Protein AF-0000000072410584 (afdb_homodimer)

Secondary structure (DSSP, 8-state):
--HHHHHHHHHHHTT--HHHHHHHHTS-HHHHHHHHTTS----SHHHHHHHHHHHT--HHHHS-HHHHHHHHHHHHHHHHHHHHHHHHHHHHHHHHHTSSS-GGGHHHHHHHHHHHHHHHHHHHHHHHS-GGGS--TT----/--HHHHHHHHHHHTT--HHHHHHHHTS-HHHHHHHHTTS----SHHHHHHHHHHHT--HHHHS-HHHHHHHHHHHHHHHHHHHHHHHHHHHHHHHHHTSSS-GGGHHHHHHHHHHHHHHHHHHHHHHHS-GGGS--GGGGG-

Sequence (284 aa):
MTFGEKFKAEREKRKLTQQEVADALGINRRMITRYENGISFPRTKDAYRKIAEYFKVDVNYLLTEDEEFVVQASEQYGSRGMKQAKDLIEGMSGLFAGGTLSEQDKDAVMKALQDIYWESKARNVEKYTPKKYKKTGTDAEEMTFGEKFKAEREKRKLTQQEVADALGINRRMITRYENGISFPRTKDAYRKIAEYFKVDVNYLLTEDEEFVVQASEQYGSRGMKQAKDLIEGMSGLFAGGTLSEQDKDAVMKALQDIYWESKARNVEKYTPKKYKKTGTDAEE

Structure (mmCIF, N/CA/C/O backbone):
data_AF-0000000072410584-model_v1
#
loop_
_entity.id
_entity.type
_entity.pdbx_description
1 polymer 'HTH cro/C1-type domain-containing protein'
#
loop_
_atom_site.group_PDB
_atom_site.id
_atom_site.type_symbol
_atom_site.label_atom_id
_atom_site.label_alt_id
_atom_site.label_comp_id
_atom_site.label_asym_id
_atom_site.label_entity_id
_atom_site.label_seq_id
_atom_site.pdbx_PDB_ins_code
_atom_site.Cartn_x
_atom_site.Cartn_y
_atom_site.Cartn_z
_atom_site.occupancy
_atom_site.B_iso_or_equiv
_atom_site.auth_seq_id
_atom_site.auth_comp_id
_atom_site.auth_asym_id
_atom_site.auth_atom_id
_atom_site.pdbx_PDB_model_num
ATOM 1 N N . MET A 1 1 ? -9.07 -18.172 -2.102 1 86.81 1 MET A N 1
ATOM 2 C CA . MET A 1 1 ? -8.133 -19.281 -1.908 1 86.81 1 MET A CA 1
ATOM 3 C C . MET A 1 1 ? -6.797 -18.984 -2.578 1 86.81 1 MET A C 1
ATOM 5 O O . MET A 1 1 ? -6.754 -18.422 -3.668 1 86.81 1 MET A O 1
ATOM 9 N N . THR A 1 2 ? -5.695 -19.438 -1.892 1 90.5 2 THR A N 1
ATOM 10 C CA . THR A 1 2 ? -4.355 -19.297 -2.447 1 90.5 2 THR A CA 1
ATOM 11 C C . THR A 1 2 ? -4.035 -20.438 -3.4 1 90.5 2 THR A C 1
ATOM 13 O O . THR A 1 2 ? -4.793 -21.406 -3.486 1 90.5 2 THR A O 1
ATOM 16 N N . PHE A 1 3 ? -2.955 -20.25 -4.043 1 95.19 3 PHE A N 1
ATOM 17 C CA . PHE A 1 3 ? -2.498 -21.328 -4.91 1 95.19 3 PHE A CA 1
ATOM 18 C C . PHE A 1 3 ? -2.346 -22.625 -4.121 1 95.19 3 PHE A C 1
ATOM 20 O O . PHE A 1 3 ? -2.82 -23.688 -4.547 1 95.19 3 PHE A O 1
ATOM 27 N N . GLY A 1 4 ? -1.654 -22.547 -2.988 1 96.31 4 GLY A N 1
ATOM 28 C CA . GLY A 1 4 ? -1.426 -23.719 -2.17 1 96.31 4 GLY A CA 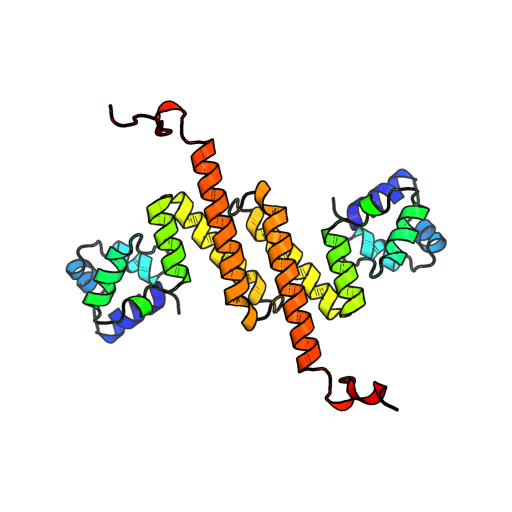1
ATOM 29 C C . GLY A 1 4 ? -2.709 -24.406 -1.738 1 96.31 4 GLY A C 1
ATOM 30 O O . GLY A 1 4 ? -2.811 -25.625 -1.785 1 96.31 4 GLY A O 1
ATOM 31 N N . GLU A 1 5 ? -3.648 -23.656 -1.344 1 96.56 5 GLU A N 1
ATOM 32 C CA . GLU A 1 5 ? -4.941 -24.188 -0.922 1 96.56 5 GLU A CA 1
ATOM 33 C C . GLU A 1 5 ? -5.652 -24.891 -2.076 1 96.56 5 GLU A C 1
ATOM 35 O O . GLU A 1 5 ? -6.23 -25.953 -1.896 1 96.56 5 GLU A O 1
ATOM 40 N N . LYS A 1 6 ? -5.598 -24.25 -3.232 1 97.19 6 LYS A N 1
ATOM 41 C CA . LYS A 1 6 ? -6.227 -24.828 -4.41 1 97.19 6 LYS A CA 1
ATOM 42 C C . LYS A 1 6 ? -5.543 -26.141 -4.805 1 97.19 6 LYS A C 1
ATOM 44 O O . LYS A 1 6 ? -6.211 -27.125 -5.141 1 97.19 6 LYS A O 1
ATOM 49 N N . PHE A 1 7 ? -4.277 -26.047 -4.77 1 97.94 7 PHE A N 1
ATOM 50 C CA . PHE A 1 7 ? -3.486 -27.234 -5.102 1 97.94 7 PHE A CA 1
ATOM 51 C C . PHE A 1 7 ? -3.842 -28.391 -4.191 1 97.94 7 PHE A C 1
ATOM 53 O O . PHE A 1 7 ? -4.133 -29.5 -4.664 1 97.94 7 PHE A O 1
ATOM 60 N N . LYS A 1 8 ? -3.859 -28.125 -2.939 1 98.12 8 LYS A N 1
ATOM 61 C CA . LYS A 1 8 ? -4.188 -29.141 -1.946 1 98.12 8 LYS A CA 1
ATOM 62 C C . LYS A 1 8 ? -5.613 -29.656 -2.135 1 98.12 8 LYS A C 1
ATOM 64 O O . LYS A 1 8 ? -5.855 -30.859 -2.08 1 98.12 8 LYS A O 1
ATOM 69 N N . ALA A 1 9 ? -6.473 -28.781 -2.307 1 98.25 9 ALA A N 1
ATOM 70 C CA . ALA A 1 9 ? -7.875 -29.141 -2.5 1 98.25 9 ALA A CA 1
ATOM 71 C C . ALA A 1 9 ? -8.039 -30.094 -3.688 1 98.25 9 ALA A C 1
ATOM 73 O O . ALA A 1 9 ? -8.773 -31.078 -3.604 1 98.25 9 ALA A O 1
ATOM 74 N N . GLU A 1 10 ? -7.43 -29.766 -4.77 1 98.25 10 GLU A N 1
ATOM 75 C CA . GLU A 1 10 ? -7.523 -30.609 -5.957 1 98.25 10 GLU A CA 1
ATOM 76 C C . GLU A 1 10 ? -6.887 -31.984 -5.719 1 98.25 10 GLU A C 1
ATOM 78 O O . GLU A 1 10 ? -7.414 -33 -6.16 1 98.25 10 GLU A O 1
ATOM 83 N N . ARG A 1 11 ? -5.719 -31.922 -5.117 1 98.44 11 ARG A N 1
ATOM 84 C CA . ARG A 1 11 ? -5.062 -33.188 -4.797 1 98.44 11 ARG A CA 1
ATOM 85 C C . ARG A 1 11 ? -5.965 -34.062 -3.939 1 98.44 11 ARG A C 1
ATOM 87 O O . ARG A 1 11 ? -6.145 -35.25 -4.238 1 98.44 11 ARG A O 1
ATOM 94 N N . GLU A 1 12 ? -6.539 -33.469 -2.936 1 98.44 12 GLU A N 1
ATOM 95 C CA . GLU A 1 12 ? -7.371 -34.219 -1.99 1 98.44 12 GLU A CA 1
ATOM 96 C C . GLU A 1 12 ? -8.672 -34.656 -2.639 1 98.44 12 GLU A C 1
ATOM 98 O O . GLU A 1 12 ? -9.156 -35.781 -2.367 1 98.44 12 GLU A O 1
ATOM 103 N N . LYS A 1 13 ? -9.219 -33.844 -3.375 1 98 13 LYS A N 1
ATOM 104 C CA . LYS A 1 13 ? -10.438 -34.188 -4.109 1 98 13 LYS A CA 1
ATOM 105 C C . LYS A 1 13 ? -10.234 -35.469 -4.938 1 98 13 LYS A C 1
ATOM 107 O O . LYS A 1 13 ? -11.164 -36.25 -5.094 1 98 13 LYS A O 1
ATOM 112 N N . ARG A 1 14 ? -9.102 -35.688 -5.402 1 97.81 14 ARG A N 1
ATOM 113 C CA . ARG A 1 14 ? -8.781 -36.812 -6.27 1 97.81 14 ARG A CA 1
ATOM 114 C C . ARG A 1 14 ? -8.164 -37.969 -5.473 1 97.81 14 ARG A C 1
ATOM 116 O O . ARG A 1 14 ? -7.711 -38.938 -6.051 1 97.81 14 ARG A O 1
ATOM 123 N N . LYS A 1 15 ? -8.047 -37.75 -4.148 1 98.25 15 LYS A N 1
ATOM 124 C CA . LYS A 1 15 ? -7.57 -38.75 -3.195 1 98.25 15 LYS A CA 1
ATOM 125 C C . LYS A 1 15 ? -6.137 -39.156 -3.504 1 98.25 15 LYS A C 1
ATOM 127 O O . LYS A 1 15 ? -5.805 -40.344 -3.453 1 98.25 15 LYS A O 1
ATOM 132 N N . LEU A 1 16 ? -5.375 -38.219 -3.879 1 98.38 16 LEU A N 1
ATOM 133 C CA . LEU A 1 16 ? -3.975 -38.469 -4.199 1 98.38 16 LEU A CA 1
ATOM 134 C C . LEU A 1 16 ? -3.074 -38.094 -3.027 1 98.38 16 LEU A C 1
ATOM 136 O O . LEU A 1 16 ? -3.342 -37.125 -2.314 1 98.38 16 LEU A O 1
ATOM 140 N N . THR A 1 17 ? -2.016 -38.906 -2.957 1 98.25 17 THR A N 1
ATOM 141 C CA . THR A 1 17 ? -0.98 -38.5 -2.002 1 98.25 17 THR A CA 1
ATOM 142 C C . THR A 1 17 ? -0.038 -37.469 -2.611 1 98.25 17 THR A C 1
ATOM 144 O O . THR A 1 17 ? -0.028 -37.281 -3.828 1 98.25 17 THR A O 1
ATOM 147 N N . GLN A 1 18 ? 0.701 -36.844 -1.718 1 98.38 18 GLN A N 1
ATOM 148 C CA . GLN A 1 18 ? 1.682 -35.906 -2.213 1 98.38 18 GLN A CA 1
ATOM 149 C C . GLN A 1 18 ? 2.717 -36.562 -3.105 1 98.38 18 GLN A C 1
ATOM 151 O O . GLN A 1 18 ? 3.141 -36 -4.113 1 98.38 18 GLN A O 1
ATOM 156 N N . GLN A 1 19 ? 3.174 -37.75 -2.727 1 98.06 19 GLN A N 1
ATOM 157 C CA . GLN A 1 19 ? 4.168 -38.5 -3.492 1 98.06 19 GLN A CA 1
ATOM 158 C C . GLN A 1 19 ? 3.648 -38.844 -4.883 1 98.06 19 GLN A C 1
ATOM 160 O O . GLN A 1 19 ? 4.375 -38.719 -5.871 1 98.06 19 GLN A O 1
ATOM 165 N N . GLU A 1 20 ? 2.453 -39.25 -4.914 1 98.25 20 GLU A N 1
ATOM 166 C CA . GLU A 1 20 ? 1.855 -39.625 -6.195 1 98.25 20 GLU A CA 1
ATOM 167 C C . GLU A 1 20 ? 1.835 -38.406 -7.141 1 98.25 20 GLU A C 1
ATOM 169 O O . GLU A 1 20 ? 2.141 -38.531 -8.328 1 98.25 20 GLU A O 1
ATOM 174 N N . VAL A 1 21 ? 1.401 -37.312 -6.629 1 98.44 21 VAL A N 1
ATOM 175 C CA . VAL A 1 21 ? 1.369 -36.094 -7.441 1 98.44 21 VAL A CA 1
ATOM 176 C C . VAL A 1 21 ? 2.787 -35.719 -7.859 1 98.44 21 VAL A C 1
ATOM 178 O O . VAL A 1 21 ? 3.027 -35.375 -9.016 1 98.44 21 VAL A O 1
ATOM 181 N N . ALA A 1 22 ? 3.738 -35.719 -6.957 1 98.19 22 ALA A N 1
ATOM 182 C CA . ALA A 1 22 ? 5.137 -35.406 -7.234 1 98.19 22 ALA A CA 1
ATOM 183 C C . ALA A 1 22 ? 5.684 -36.25 -8.375 1 98.19 22 ALA A C 1
ATOM 185 O O . ALA A 1 22 ? 6.305 -35.75 -9.305 1 98.19 22 ALA A O 1
ATOM 186 N N . ASP A 1 23 ? 5.477 -37.531 -8.305 1 97.88 23 ASP A N 1
ATOM 187 C CA . ASP A 1 23 ? 5.934 -38.469 -9.32 1 97.88 23 ASP A CA 1
ATOM 188 C C . ASP A 1 23 ? 5.344 -38.125 -10.688 1 97.88 23 ASP A C 1
ATOM 190 O O . ASP A 1 23 ? 6.059 -38.125 -11.695 1 97.88 23 ASP A O 1
ATOM 194 N N . ALA A 1 24 ? 4.113 -37.875 -10.648 1 97.5 24 ALA A N 1
ATOM 195 C CA . ALA A 1 24 ? 3.414 -37.562 -11.891 1 97.5 24 ALA A CA 1
ATOM 196 C C . ALA A 1 24 ? 3.947 -36.281 -12.531 1 97.5 24 ALA A C 1
ATOM 198 O O . ALA A 1 24 ? 4.035 -36.188 -13.758 1 97.5 24 ALA A O 1
ATOM 199 N N . LEU A 1 25 ? 4.211 -35.312 -11.75 1 97.31 25 LEU A N 1
ATOM 200 C CA . LEU A 1 25 ? 4.645 -34 -12.242 1 97.31 25 LEU A CA 1
ATOM 201 C C . LEU A 1 25 ? 6.152 -33.969 -12.445 1 97.31 25 LEU A C 1
ATOM 203 O O . LEU A 1 25 ? 6.688 -33 -13.016 1 97.31 25 LEU A O 1
ATOM 207 N N . GLY A 1 26 ? 6.879 -34.906 -11.945 1 96.81 26 GLY A N 1
ATOM 208 C CA . GLY A 1 26 ? 8.328 -35 -12.094 1 96.81 26 GLY A CA 1
ATOM 209 C C . GLY A 1 26 ? 9.078 -34.062 -11.156 1 96.81 26 GLY A C 1
ATOM 210 O O . GLY A 1 26 ? 10.102 -33.5 -11.531 1 96.81 26 GLY A O 1
ATOM 211 N N . ILE A 1 27 ? 8.484 -33.844 -10.055 1 95.38 27 ILE A N 1
ATOM 212 C CA . ILE A 1 27 ? 9.164 -33 -9.086 1 95.38 27 ILE A CA 1
ATOM 213 C C . ILE A 1 27 ? 9.281 -33.719 -7.75 1 95.38 27 ILE A C 1
ATOM 215 O O . ILE A 1 27 ? 8.75 -34.812 -7.594 1 95.38 27 ILE A O 1
ATOM 219 N N . ASN A 1 28 ? 10.039 -33.094 -6.832 1 96.19 28 ASN A N 1
ATOM 220 C CA . ASN A 1 28 ? 10.25 -33.688 -5.512 1 96.19 28 ASN A CA 1
ATOM 221 C C . ASN A 1 28 ? 9.039 -33.469 -4.602 1 96.19 28 ASN A C 1
ATOM 223 O O . ASN A 1 28 ? 8.43 -32.406 -4.629 1 96.19 28 ASN A O 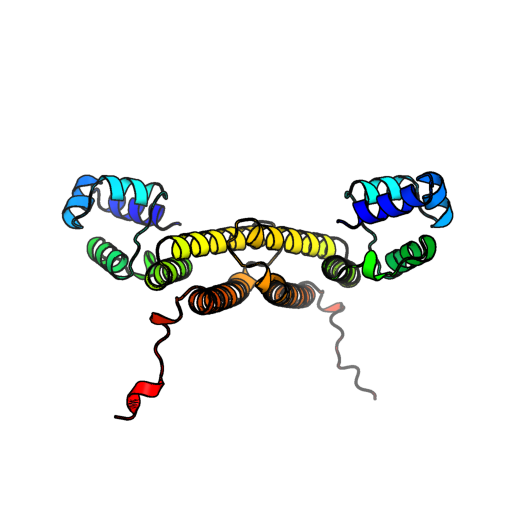1
ATOM 227 N N . ARG A 1 29 ? 8.758 -34.562 -3.844 1 97.31 29 ARG A N 1
ATOM 228 C CA . ARG A 1 29 ? 7.637 -34.469 -2.91 1 97.31 29 ARG A CA 1
ATOM 229 C C . ARG A 1 29 ? 7.762 -33.25 -2.01 1 97.31 29 ARG A C 1
ATOM 231 O O . ARG A 1 29 ? 6.758 -32.625 -1.661 1 97.31 29 ARG A O 1
ATOM 238 N N . ARG A 1 30 ? 8.93 -32.906 -1.686 1 97.56 30 ARG A N 1
ATOM 239 C CA . ARG A 1 30 ? 9.164 -31.719 -0.848 1 97.56 30 ARG A CA 1
ATOM 240 C C . ARG A 1 30 ? 8.555 -30.469 -1.475 1 97.56 30 ARG A C 1
ATOM 242 O O . ARG A 1 30 ? 8.055 -29.594 -0.766 1 97.56 30 ARG A O 1
ATOM 249 N N . MET A 1 31 ? 8.578 -30.375 -2.75 1 96.5 31 MET A N 1
ATOM 250 C CA . MET A 1 31 ? 8.023 -29.219 -3.459 1 96.5 31 MET A CA 1
ATOM 251 C C . MET A 1 31 ? 6.512 -29.156 -3.281 1 96.5 31 MET A C 1
ATOM 253 O O . MET A 1 31 ? 5.949 -28.078 -3.123 1 96.5 31 MET A O 1
ATOM 257 N N . ILE A 1 32 ? 5.883 -30.328 -3.295 1 97.69 32 ILE A N 1
ATOM 258 C CA . ILE A 1 32 ? 4.441 -30.391 -3.092 1 97.69 32 ILE A CA 1
ATOM 259 C C . ILE A 1 32 ? 4.094 -29.859 -1.702 1 97.69 32 ILE A C 1
ATOM 261 O O . ILE A 1 32 ? 3.17 -29.062 -1.552 1 97.69 32 ILE A O 1
ATOM 265 N N . THR A 1 33 ? 4.855 -30.312 -0.747 1 97.5 33 THR A N 1
ATOM 266 C CA . THR A 1 33 ? 4.656 -29.859 0.625 1 97.5 33 THR A CA 1
ATOM 267 C C . THR A 1 33 ? 4.805 -28.344 0.722 1 97.5 33 THR A C 1
ATOM 269 O O . THR A 1 33 ? 3.99 -27.672 1.36 1 97.5 33 THR A O 1
ATOM 272 N N . ARG A 1 34 ? 5.789 -27.859 0.079 1 96.44 34 ARG A N 1
ATOM 273 C CA . ARG A 1 34 ? 6.043 -26.422 0.105 1 96.44 34 ARG A CA 1
ATOM 274 C C . ARG A 1 34 ? 4.934 -25.656 -0.611 1 96.44 34 ARG A C 1
ATOM 276 O O . ARG A 1 34 ? 4.535 -24.578 -0.172 1 96.44 34 ARG A O 1
ATOM 283 N N . TYR A 1 35 ? 4.465 -26.156 -1.736 1 96.31 35 TYR A N 1
ATOM 284 C CA . TYR A 1 35 ? 3.35 -25.531 -2.443 1 96.31 35 TYR A CA 1
ATOM 285 C C . TYR A 1 35 ? 2.115 -25.453 -1.552 1 96.31 35 TYR A C 1
ATOM 287 O O . TYR A 1 35 ? 1.544 -24.375 -1.365 1 96.31 35 TYR A O 1
ATOM 295 N N . GLU A 1 36 ? 1.778 -26.609 -0.93 1 97.56 36 GLU A N 1
ATOM 296 C CA . GLU A 1 36 ? 0.523 -26.719 -0.194 1 97.56 36 GLU A CA 1
ATOM 297 C C . GLU A 1 36 ? 0.562 -25.922 1.099 1 97.56 36 GLU A C 1
ATOM 299 O O . GLU A 1 36 ? -0.478 -25.484 1.599 1 97.56 36 GLU A O 1
ATOM 304 N N . ASN A 1 37 ? 1.823 -25.672 1.613 1 95.19 37 ASN A N 1
ATOM 305 C CA . ASN A 1 37 ? 1.978 -24.875 2.834 1 95.19 37 ASN A CA 1
ATOM 306 C C . ASN A 1 37 ? 2.223 -23.406 2.529 1 95.19 37 ASN A C 1
ATOM 308 O O . ASN A 1 37 ? 2.469 -22.609 3.438 1 95.19 37 ASN A O 1
ATOM 312 N N . GLY A 1 38 ? 2.252 -23.094 1.312 1 91.06 38 GLY A N 1
ATOM 313 C CA . GLY A 1 38 ? 2.387 -21.703 0.914 1 91.06 38 GLY A CA 1
ATOM 314 C C . GLY A 1 38 ? 3.809 -21.188 1.022 1 91.06 38 GLY A C 1
ATOM 315 O O . GLY A 1 38 ? 4.035 -19.969 1.034 1 91.06 38 GLY A O 1
ATOM 316 N N . ILE A 1 39 ? 4.73 -22.016 1.177 1 89.75 39 ILE A N 1
ATOM 317 C CA . ILE A 1 39 ? 6.133 -21.656 1.35 1 89.75 39 ILE A CA 1
ATOM 318 C C . ILE A 1 39 ? 6.758 -21.344 -0.011 1 89.75 39 ILE A C 1
ATOM 320 O O . ILE A 1 39 ? 7.57 -20.422 -0.135 1 89.75 39 ILE A O 1
ATOM 324 N N . SER A 1 40 ? 6.387 -22.109 -1.084 1 90 40 SER A N 1
ATOM 325 C CA . SER A 1 40 ? 6.883 -21.906 -2.443 1 90 40 SER A CA 1
ATOM 326 C C . SER A 1 40 ? 5.742 -21.953 -3.457 1 90 40 SER A C 1
ATOM 328 O O . SER A 1 40 ? 4.617 -22.328 -3.121 1 90 40 SER A O 1
ATOM 330 N N . PHE A 1 41 ? 6.133 -21.453 -4.605 1 90.81 41 PHE A N 1
ATOM 331 C CA . PHE A 1 41 ? 5.203 -21.422 -5.73 1 90.81 41 PHE A CA 1
ATOM 332 C C . PHE A 1 41 ? 5.922 -21.75 -7.035 1 90.81 41 PHE A C 1
ATOM 334 O O . PHE A 1 41 ? 7.137 -21.578 -7.137 1 90.81 41 PHE A O 1
ATOM 341 N N . PRO A 1 42 ? 5.078 -22.25 -7.945 1 93.31 42 PRO A N 1
ATOM 342 C CA . PRO A 1 42 ? 5.73 -22.453 -9.242 1 93.31 42 PRO A CA 1
ATOM 343 C C . PRO A 1 42 ? 6.297 -21.172 -9.828 1 93.31 42 PRO A C 1
ATOM 345 O O . PRO A 1 42 ? 5.684 -20.109 -9.703 1 93.31 42 PRO A O 1
ATOM 348 N N . ARG A 1 43 ? 7.383 -21.281 -10.562 1 90.5 43 ARG A N 1
ATOM 349 C CA . ARG A 1 43 ? 8.117 -20.078 -10.969 1 90.5 43 ARG A CA 1
ATOM 350 C C . ARG A 1 43 ? 7.848 -19.75 -12.43 1 90.5 43 ARG A C 1
ATOM 352 O O . ARG A 1 43 ? 8.219 -18.672 -12.906 1 90.5 43 ARG A O 1
ATOM 359 N N . THR A 1 44 ? 7.258 -20.688 -13.18 1 93.69 44 THR A N 1
ATOM 360 C CA . THR A 1 44 ? 7.016 -20.453 -14.594 1 93.69 44 THR A CA 1
ATOM 361 C C . THR A 1 44 ? 5.559 -20.734 -14.953 1 93.69 44 THR A C 1
ATOM 363 O O . THR A 1 44 ? 4.895 -21.547 -14.289 1 93.69 44 THR A O 1
ATOM 366 N N . LYS A 1 45 ? 5.172 -20.094 -16.047 1 95.06 45 LYS A N 1
ATOM 367 C CA . LYS A 1 45 ? 3.824 -20.344 -16.547 1 95.06 45 LYS A CA 1
ATOM 368 C C . LYS A 1 45 ? 3.662 -21.812 -16.953 1 95.06 45 LYS A C 1
ATOM 370 O O . LYS A 1 45 ? 2.6 -22.406 -16.75 1 95.06 45 LYS A O 1
ATOM 375 N N . ASP A 1 46 ? 4.719 -22.344 -17.453 1 95.88 46 ASP A N 1
ATOM 376 C CA . ASP A 1 46 ? 4.695 -23.734 -17.891 1 95.88 46 ASP A CA 1
ATOM 377 C C . ASP A 1 46 ? 4.434 -24.672 -16.719 1 95.88 46 ASP A C 1
ATOM 379 O O . ASP A 1 46 ? 3.709 -25.656 -16.859 1 95.88 46 ASP A O 1
ATOM 383 N N . ALA A 1 47 ? 5.016 -24.359 -15.641 1 95.5 47 ALA A N 1
ATOM 384 C CA . ALA A 1 47 ? 4.793 -25.188 -14.461 1 95.5 47 ALA A CA 1
ATOM 385 C C . ALA A 1 47 ? 3.324 -25.172 -14.047 1 95.5 47 ALA A C 1
ATOM 387 O O . ALA A 1 47 ? 2.756 -26.203 -13.703 1 95.5 47 ALA A O 1
ATOM 388 N N . TYR A 1 48 ? 2.719 -24.031 -14.102 1 96.94 48 TYR A N 1
ATOM 389 C CA . TYR A 1 48 ? 1.299 -23.906 -13.789 1 96.94 48 TYR A CA 1
ATOM 390 C C . TYR A 1 48 ? 0.454 -24.688 -14.789 1 96.94 48 TYR A C 1
ATOM 392 O O . TYR A 1 48 ? -0.525 -25.344 -14.406 1 96.94 48 TYR A O 1
ATOM 400 N N . ARG A 1 49 ? 0.812 -24.656 -16 1 97.25 49 ARG A N 1
ATOM 401 C CA . ARG A 1 49 ? 0.083 -25.375 -17.031 1 97.25 49 ARG A CA 1
ATOM 402 C C . ARG A 1 49 ? 0.151 -26.875 -16.812 1 97.25 49 ARG A C 1
ATOM 404 O O . ARG A 1 49 ? -0.859 -27.578 -16.922 1 97.25 49 ARG A O 1
ATOM 411 N N . LYS A 1 50 ? 1.312 -27.344 -16.547 1 97.5 50 LYS A N 1
ATOM 412 C CA . LYS A 1 50 ? 1.495 -28.766 -16.281 1 97.5 50 LYS A CA 1
ATOM 413 C C . LYS A 1 50 ? 0.637 -29.234 -15.117 1 97.5 50 LYS A C 1
ATOM 415 O O . LYS A 1 50 ? 0.01 -30.281 -15.18 1 97.5 50 LYS A O 1
ATOM 420 N N . ILE A 1 51 ? 0.645 -28.391 -14.117 1 97.94 51 ILE A N 1
ATOM 421 C CA . ILE A 1 51 ? -0.139 -28.719 -12.93 1 97.94 51 ILE A CA 1
ATOM 422 C C . ILE A 1 51 ? -1.627 -28.703 -13.273 1 97.94 51 ILE A C 1
ATOM 424 O O . ILE A 1 51 ? -2.365 -29.609 -12.898 1 97.94 51 ILE A O 1
ATOM 428 N N . ALA A 1 52 ? -2.02 -27.719 -13.93 1 98.31 52 ALA A N 1
ATOM 429 C CA . ALA A 1 52 ? -3.422 -27.594 -14.32 1 98.31 52 ALA A CA 1
ATOM 430 C C . ALA A 1 52 ? -3.85 -28.781 -15.195 1 98.31 52 ALA A C 1
ATOM 432 O O . ALA A 1 52 ? -4.941 -29.328 -15.023 1 98.31 52 ALA A O 1
ATOM 433 N N . GLU A 1 53 ? -3.045 -29.156 -16.125 1 98.19 53 GLU A N 1
ATOM 434 C CA . GLU A 1 53 ? -3.316 -30.297 -17 1 98.19 53 GLU A CA 1
ATOM 435 C C . GLU A 1 53 ? -3.445 -31.594 -16.188 1 98.19 53 GLU A C 1
ATOM 437 O O . GLU A 1 53 ? -4.348 -32.406 -16.438 1 98.19 53 GLU A O 1
ATOM 442 N N . TYR A 1 54 ? -2.555 -31.672 -15.25 1 98 54 TYR A N 1
ATOM 443 C CA . TYR A 1 54 ? -2.574 -32.875 -14.422 1 98 54 TYR A CA 1
ATOM 444 C C . TYR A 1 54 ? -3.883 -32.969 -13.641 1 98 54 TYR A C 1
ATOM 446 O O . TYR A 1 54 ? -4.48 -34.062 -13.562 1 98 54 TYR A O 1
ATOM 454 N N . PHE A 1 55 ? -4.32 -31.875 -13.109 1 98.25 55 PHE A N 1
ATOM 455 C CA . PHE A 1 55 ? -5.527 -31.875 -12.289 1 98.25 55 PHE A CA 1
ATOM 456 C C . PHE A 1 55 ? -6.766 -31.672 -13.156 1 98.25 55 PHE A C 1
ATOM 458 O O . PHE A 1 55 ? -7.891 -31.688 -12.648 1 98.25 55 PHE A O 1
ATOM 465 N N . LYS A 1 56 ? -6.57 -31.484 -14.414 1 97.94 56 LYS A N 1
ATOM 466 C CA . LYS A 1 56 ? -7.66 -31.266 -15.359 1 97.94 56 LYS A CA 1
ATOM 467 C C . LYS A 1 56 ? -8.516 -30.078 -14.953 1 97.94 56 LYS A C 1
ATOM 469 O O . LYS A 1 56 ? -9.742 -30.172 -14.906 1 97.94 56 LYS A O 1
ATOM 474 N N . VAL A 1 57 ? -7.91 -29.047 -14.648 1 97.88 57 VAL A N 1
ATOM 475 C CA . VAL A 1 57 ? -8.578 -27.781 -14.328 1 97.88 57 VAL A CA 1
ATOM 476 C C . VAL A 1 57 ? -8.078 -26.688 -15.258 1 97.88 57 VAL A C 1
ATOM 478 O O . VAL A 1 57 ? -7.062 -26.844 -15.938 1 97.88 57 VAL A O 1
ATOM 481 N N . ASP A 1 58 ? -8.859 -25.609 -15.266 1 97.38 58 ASP A N 1
ATOM 482 C CA . ASP A 1 58 ? -8.43 -24.438 -16.016 1 97.38 58 ASP A CA 1
ATOM 483 C C . ASP A 1 58 ? -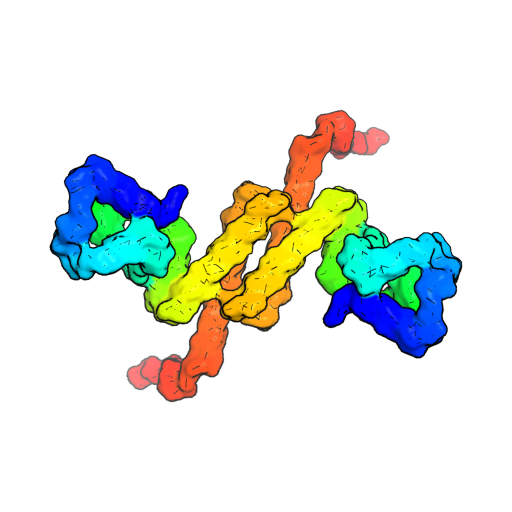7.18 -23.812 -15.398 1 97.38 58 ASP A C 1
ATOM 485 O O . ASP A 1 58 ? -7.09 -23.672 -14.18 1 97.38 58 ASP A O 1
ATOM 489 N N . VAL A 1 59 ? -6.25 -23.516 -16.234 1 97.19 59 VAL A N 1
ATOM 490 C CA . VAL A 1 59 ? -5 -22.953 -15.742 1 97.19 59 VAL A CA 1
ATOM 491 C C . VAL A 1 59 ? -5.281 -21.656 -14.969 1 97.19 59 VAL A C 1
ATOM 493 O O . VAL A 1 59 ? -4.602 -21.359 -13.984 1 97.19 59 VAL A O 1
ATOM 496 N N . ASN A 1 60 ? -6.281 -20.922 -15.328 1 95.88 60 ASN A N 1
ATOM 497 C CA . ASN A 1 60 ? -6.613 -19.641 -14.688 1 95.88 60 ASN A CA 1
ATOM 498 C C . ASN A 1 60 ? -7.172 -19.859 -13.289 1 95.88 60 ASN A C 1
ATOM 500 O O . ASN A 1 60 ? -7.215 -18.922 -12.484 1 95.88 60 ASN A O 1
ATOM 504 N N . TYR A 1 61 ? -7.637 -21.047 -13.164 1 96.25 61 TYR A N 1
ATOM 505 C CA . TYR A 1 61 ? -8.055 -21.406 -11.82 1 96.25 61 TYR A CA 1
ATOM 506 C C . TYR A 1 61 ? -6.883 -21.344 -10.844 1 96.25 61 TYR A C 1
ATOM 508 O O . TYR A 1 61 ? -7.039 -20.922 -9.703 1 96.25 61 TYR A O 1
ATOM 516 N N . LEU A 1 62 ? -5.691 -21.781 -11.258 1 96.25 62 LEU A N 1
ATOM 517 C CA . LEU A 1 62 ? -4.484 -21.828 -10.438 1 96.25 62 LEU A CA 1
ATOM 518 C C . LEU A 1 62 ? -3.686 -20.531 -10.578 1 96.25 62 LEU A C 1
ATOM 520 O O . LEU A 1 62 ? -3.148 -20.016 -9.594 1 96.25 62 LEU A O 1
ATOM 524 N N . LEU A 1 63 ? -3.656 -20.094 -11.836 1 95.06 63 LEU A N 1
ATOM 525 C CA . LEU A 1 63 ? -2.857 -18.922 -12.188 1 95.06 63 LEU A CA 1
ATOM 526 C C . LEU A 1 63 ? -3.719 -17.672 -12.219 1 95.06 63 LEU A C 1
ATOM 528 O O . LEU A 1 63 ? -4.109 -17.203 -13.289 1 95.06 63 LEU A O 1
ATOM 532 N N . THR A 1 64 ? -3.891 -17.062 -11.117 1 92.75 64 THR A N 1
ATOM 533 C CA . THR A 1 64 ? -4.664 -15.82 -11.039 1 92.75 64 THR A CA 1
ATOM 534 C C . THR A 1 64 ? -3.844 -14.641 -11.547 1 92.75 64 THR A C 1
ATOM 536 O O . THR A 1 64 ? -2.658 -14.781 -11.852 1 92.75 64 THR A O 1
ATOM 539 N N . GLU A 1 65 ? -4.461 -13.484 -11.562 1 91.75 65 GLU A N 1
ATOM 540 C CA . GLU A 1 65 ? -3.76 -12.281 -11.992 1 91.75 65 GLU A CA 1
ATOM 541 C C . GLU A 1 65 ? -2.561 -11.992 -11.094 1 91.75 65 GLU A C 1
ATOM 543 O O . GLU A 1 65 ? -1.501 -11.586 -11.57 1 91.75 65 GLU A O 1
ATOM 548 N N . ASP A 1 66 ? -2.74 -12.156 -9.805 1 92.25 66 ASP A N 1
ATOM 549 C CA . ASP A 1 66 ? -1.648 -11.969 -8.852 1 92.25 66 ASP A CA 1
ATOM 550 C C . ASP A 1 66 ? -0.511 -12.953 -9.125 1 92.25 66 ASP A C 1
ATOM 552 O O . ASP A 1 66 ? 0.656 -12.555 -9.18 1 92.25 66 ASP A O 1
ATOM 556 N N . GLU A 1 67 ? -0.926 -14.219 -9.359 1 93.44 67 GLU A N 1
ATOM 557 C CA . GLU A 1 67 ? 0.078 -15.242 -9.641 1 93.44 67 GLU A CA 1
ATOM 558 C C . GLU A 1 67 ? 0.813 -14.945 -10.945 1 93.44 67 GLU A C 1
ATOM 560 O O . GLU A 1 67 ? 2.027 -15.133 -11.031 1 93.44 67 GLU A O 1
ATOM 565 N N . GLU A 1 68 ? 0.029 -14.586 -11.883 1 95.31 68 GLU A N 1
ATOM 566 C CA . GLU A 1 68 ? 0.628 -14.266 -13.18 1 95.31 68 GLU A CA 1
ATOM 567 C C . GLU A 1 68 ? 1.646 -13.133 -13.055 1 95.31 68 GLU A C 1
ATOM 569 O O . GLU A 1 68 ? 2.719 -13.188 -13.656 1 95.31 68 GLU A O 1
ATOM 574 N N . PHE A 1 69 ? 1.329 -12.141 -12.297 1 96.12 69 PHE A N 1
ATOM 575 C CA . PHE A 1 69 ? 2.23 -11.023 -12.031 1 96.12 69 PHE A CA 1
ATOM 576 C C . PHE A 1 69 ? 3.529 -11.516 -11.398 1 96.12 69 PHE A C 1
ATOM 578 O O . PHE A 1 69 ? 4.617 -11.156 -11.852 1 96.12 69 PHE A O 1
ATOM 585 N N . VAL A 1 70 ? 3.418 -12.367 -10.477 1 94.94 70 VAL A N 1
ATOM 586 C CA . VAL A 1 70 ? 4.574 -12.883 -9.75 1 94.94 70 VAL A CA 1
ATOM 587 C C . VAL A 1 70 ? 5.422 -13.75 -10.68 1 94.94 70 VAL A C 1
ATOM 589 O O . VAL A 1 70 ? 6.652 -13.648 -10.688 1 94.94 70 VAL A O 1
ATOM 592 N N . VAL A 1 71 ? 4.762 -14.547 -11.453 1 95.81 71 VAL A N 1
ATOM 593 C CA . VAL A 1 71 ? 5.457 -15.438 -12.383 1 95.81 71 VAL A CA 1
ATOM 594 C C . VAL A 1 71 ? 6.191 -14.609 -13.43 1 95.81 71 VAL A C 1
ATOM 596 O O . VAL A 1 71 ? 7.348 -14.891 -13.758 1 95.81 71 VAL A O 1
ATOM 599 N N . GLN A 1 72 ? 5.543 -13.641 -13.953 1 96.25 72 GLN A N 1
ATOM 600 C CA . GLN A 1 72 ? 6.188 -12.766 -14.93 1 96.25 72 GLN A CA 1
ATOM 601 C C . GLN A 1 72 ? 7.41 -12.086 -14.328 1 96.25 72 GLN A C 1
ATOM 603 O O . GLN A 1 72 ? 8.453 -11.969 -14.984 1 96.25 72 GLN A O 1
ATOM 608 N N . ALA A 1 73 ? 7.238 -11.656 -13.117 1 95 73 ALA A N 1
ATOM 609 C CA . ALA A 1 73 ? 8.359 -11.016 -12.43 1 95 73 ALA A CA 1
ATOM 610 C C . ALA A 1 73 ? 9.523 -11.984 -12.266 1 95 73 ALA A C 1
ATOM 612 O O . ALA A 1 73 ? 10.68 -11.609 -12.445 1 95 73 ALA A O 1
ATOM 613 N N . SER A 1 74 ? 9.156 -13.164 -11.938 1 93.75 74 SER A N 1
ATOM 614 C CA . SER A 1 74 ? 10.172 -14.203 -11.789 1 93.75 74 SER A CA 1
ATOM 615 C C . SER A 1 74 ? 10.891 -14.461 -13.109 1 93.75 74 SER A C 1
ATOM 617 O O . SER A 1 74 ? 12.125 -14.523 -13.141 1 93.75 74 SER A O 1
ATOM 619 N N . GLU A 1 75 ? 10.172 -14.602 -14.117 1 93.62 75 GLU A N 1
ATOM 620 C CA . GLU A 1 75 ? 10.727 -14.906 -15.438 1 93.62 75 GLU A CA 1
ATOM 621 C C . GLU A 1 75 ? 11.609 -13.773 -15.938 1 93.62 75 GLU A C 1
ATOM 623 O O . GLU A 1 75 ? 12.641 -14.016 -16.578 1 93.62 75 GLU A O 1
ATOM 628 N N . GLN A 1 76 ? 11.266 -12.602 -15.602 1 93.44 76 GLN A N 1
ATOM 629 C CA . GLN A 1 76 ? 11.961 -11.445 -16.156 1 93.44 76 GLN A CA 1
ATOM 630 C C . GLN A 1 76 ? 13.117 -11.008 -15.266 1 93.44 76 GLN A C 1
ATOM 632 O O . GLN A 1 76 ? 14.164 -10.586 -15.75 1 93.44 76 GLN A O 1
ATOM 637 N N . TYR A 1 77 ? 12.898 -11.148 -13.953 1 92 77 TYR A N 1
ATOM 638 C CA . TYR A 1 77 ? 13.859 -10.508 -13.07 1 92 77 TYR A CA 1
ATOM 639 C C . TYR A 1 77 ? 14.367 -11.484 -12.016 1 92 77 TYR A C 1
ATOM 641 O O . TYR A 1 77 ? 14.984 -11.078 -11.023 1 92 77 TYR A O 1
ATOM 649 N N . GLY A 1 78 ? 14.039 -12.711 -12.094 1 90.38 78 GLY A N 1
ATOM 650 C CA . GLY A 1 78 ? 14.578 -13.75 -11.227 1 90.38 78 GLY A CA 1
ATOM 651 C C . GLY A 1 78 ? 13.953 -13.766 -9.852 1 90.38 78 GLY A C 1
ATOM 652 O O . GLY A 1 78 ? 12.852 -13.25 -9.656 1 90.38 78 GLY A O 1
ATOM 653 N N . SER A 1 79 ? 14.617 -14.367 -8.914 1 89.38 79 SER A N 1
ATOM 654 C CA . SER A 1 79 ? 14.109 -14.602 -7.57 1 89.38 79 SER A CA 1
ATOM 655 C C . SER A 1 79 ? 13.844 -13.281 -6.844 1 89.38 79 SER A C 1
ATOM 657 O O . SER A 1 79 ? 12.875 -13.172 -6.09 1 89.38 79 SER A O 1
ATOM 659 N N . ARG A 1 80 ? 14.711 -12.328 -7.074 1 88.75 80 ARG A N 1
ATOM 660 C CA . ARG A 1 80 ? 14.531 -11.031 -6.422 1 88.75 80 ARG A CA 1
ATOM 661 C C . ARG A 1 80 ? 13.281 -10.328 -6.934 1 88.75 80 ARG A C 1
ATOM 663 O O . ARG A 1 80 ? 12.523 -9.758 -6.152 1 88.75 80 ARG A O 1
ATOM 670 N N . GLY A 1 81 ? 13.141 -10.406 -8.266 1 91.12 81 GLY A N 1
ATOM 671 C CA . GLY A 1 81 ? 11.93 -9.836 -8.844 1 91.12 81 GLY A CA 1
ATOM 672 C C . GLY A 1 81 ? 10.664 -10.5 -8.352 1 91.12 81 GLY A C 1
ATOM 673 O O . GLY A 1 81 ? 9.664 -9.82 -8.086 1 91.12 81 GLY A O 1
ATOM 674 N N . MET A 1 82 ? 10.742 -11.734 -8.227 1 92.56 82 MET A N 1
ATOM 675 C CA . MET A 1 82 ? 9.609 -12.508 -7.734 1 92.56 82 MET A CA 1
ATOM 676 C C . MET A 1 82 ? 9.258 -12.109 -6.305 1 92.56 82 MET A C 1
ATOM 678 O O . MET A 1 82 ? 8.086 -11.891 -5.984 1 92.56 82 MET A O 1
ATOM 682 N N . LYS A 1 83 ? 10.219 -12.086 -5.48 1 91.19 83 LYS A N 1
ATOM 683 C CA . LYS A 1 83 ? 10 -11.734 -4.082 1 91.19 83 LYS A CA 1
ATOM 684 C C . LYS A 1 83 ? 9.367 -10.352 -3.959 1 91.19 83 LYS A C 1
ATOM 686 O O . LYS A 1 83 ? 8.414 -10.164 -3.197 1 91.19 83 LYS A O 1
ATOM 691 N N . GLN A 1 84 ? 9.914 -9.406 -4.648 1 92.44 84 GLN A N 1
ATOM 692 C CA . GLN A 1 84 ? 9.398 -8.039 -4.605 1 92.44 84 GLN A CA 1
ATOM 693 C C . GLN A 1 84 ? 7.953 -7.98 -5.094 1 92.44 84 GLN A C 1
ATOM 695 O O . GLN A 1 84 ? 7.145 -7.223 -4.559 1 92.44 84 GLN A O 1
ATOM 700 N N . ALA A 1 85 ? 7.719 -8.727 -6.148 1 94.69 85 ALA A N 1
ATOM 701 C CA . ALA A 1 85 ? 6.348 -8.797 -6.648 1 94.69 85 ALA A CA 1
ATOM 702 C C . ALA A 1 85 ? 5.406 -9.367 -5.59 1 94.69 85 ALA A C 1
ATOM 704 O O . ALA A 1 85 ? 4.305 -8.852 -5.391 1 94.69 85 ALA A O 1
ATOM 705 N N . LYS A 1 86 ? 5.793 -10.359 -4.941 1 92.69 86 LYS A N 1
ATOM 706 C CA . LYS A 1 86 ? 4.988 -10.953 -3.877 1 92.69 86 LYS A CA 1
ATOM 707 C C . LYS A 1 86 ? 4.77 -9.961 -2.736 1 92.69 86 LYS A C 1
ATOM 709 O O . LYS A 1 86 ? 3.662 -9.852 -2.207 1 92.69 86 LYS A O 1
ATOM 714 N N . ASP A 1 87 ? 5.816 -9.297 -2.35 1 93.19 87 ASP A N 1
ATOM 715 C CA . ASP A 1 87 ? 5.715 -8.281 -1.306 1 93.19 87 ASP A CA 1
ATOM 716 C C . ASP A 1 87 ? 4.723 -7.188 -1.698 1 93.19 87 ASP A C 1
ATOM 718 O O . ASP A 1 87 ? 3.973 -6.691 -0.855 1 93.19 87 ASP A O 1
ATOM 722 N N . LEU A 1 88 ? 4.781 -6.812 -2.934 1 94.94 88 LEU A N 1
ATOM 723 C CA . LEU A 1 88 ? 3.871 -5.785 -3.428 1 94.94 88 LEU A CA 1
ATOM 724 C C . LEU A 1 88 ? 2.418 -6.227 -3.281 1 94.94 88 LEU A C 1
ATOM 726 O O . LEU A 1 88 ? 1.577 -5.461 -2.805 1 94.94 88 LEU A O 1
ATOM 730 N N . ILE A 1 89 ? 2.145 -7.426 -3.678 1 93.19 89 ILE A N 1
ATOM 731 C CA . ILE A 1 89 ? 0.793 -7.969 -3.58 1 93.19 89 ILE A CA 1
ATOM 732 C C . ILE A 1 89 ? 0.342 -7.973 -2.121 1 93.19 89 ILE A C 1
ATOM 734 O O . ILE A 1 89 ? -0.786 -7.578 -1.813 1 93.19 89 ILE A O 1
ATOM 738 N N . GLU A 1 90 ? 1.183 -8.422 -1.27 1 90.88 90 GLU A N 1
ATOM 739 C CA . GLU A 1 90 ? 0.863 -8.438 0.155 1 90.88 90 GLU A CA 1
ATOM 740 C C . GLU A 1 90 ? 0.598 -7.031 0.678 1 90.88 90 GLU A C 1
ATOM 742 O O . GLU A 1 90 ? -0.344 -6.816 1.443 1 90.88 90 GLU A O 1
ATOM 747 N N . GLY A 1 91 ? 1.509 -6.129 0.333 1 90.12 91 GLY A N 1
ATOM 748 C CA . GLY A 1 91 ? 1.322 -4.742 0.718 1 90.12 91 GLY A CA 1
ATOM 749 C C . GLY A 1 91 ? -0.002 -4.164 0.254 1 90.12 91 GLY A C 1
ATOM 750 O O . GLY A 1 91 ? -0.683 -3.471 1.012 1 90.12 91 GLY A O 1
ATOM 751 N N . MET A 1 92 ? -0.354 -4.43 -0.958 1 91.81 92 MET A N 1
ATOM 752 C CA . MET A 1 92 ? -1.625 -3.973 -1.514 1 91.81 92 MET A CA 1
ATOM 753 C C . MET A 1 92 ? -2.799 -4.523 -0.711 1 91.81 92 MET A C 1
ATOM 755 O O . MET A 1 92 ? -3.785 -3.82 -0.483 1 91.81 92 MET A O 1
ATOM 759 N N . SER A 1 93 ? -2.758 -5.77 -0.325 1 90.5 93 SER A N 1
ATOM 760 C CA . SER A 1 93 ? -3.822 -6.383 0.463 1 90.5 93 SER A CA 1
ATOM 761 C C . SER A 1 93 ? -4.062 -5.613 1.759 1 90.5 93 SER A C 1
ATOM 763 O O . SER A 1 93 ? -5.203 -5.484 2.207 1 90.5 93 SER A O 1
ATOM 765 N N . GLY A 1 94 ? -3.029 -5.117 2.33 1 88.62 94 GLY A N 1
ATOM 766 C CA . GLY A 1 94 ? -3.145 -4.332 3.547 1 88.62 94 GLY A CA 1
ATOM 767 C C . GLY A 1 94 ? -3.938 -3.051 3.355 1 88.62 94 GLY A C 1
ATOM 768 O O . GLY A 1 94 ? -4.656 -2.619 4.262 1 88.62 94 GLY A O 1
ATOM 769 N N . LEU A 1 95 ? -3.869 -2.453 2.215 1 90.38 95 LEU A N 1
ATOM 770 C CA . LEU A 1 95 ? -4.566 -1.21 1.906 1 90.38 95 LEU A CA 1
ATOM 771 C C . LEU A 1 95 ? -6.074 -1.435 1.85 1 90.38 95 LEU A C 1
ATOM 773 O O . LEU A 1 95 ? -6.855 -0.496 2.029 1 90.38 95 LEU A O 1
ATOM 777 N N . PHE A 1 96 ? -6.512 -2.668 1.667 1 90.69 96 PHE A N 1
ATOM 778 C CA . PHE A 1 96 ? -7.926 -2.986 1.537 1 90.69 96 PHE A CA 1
ATOM 779 C C . PHE A 1 96 ? -8.469 -3.6 2.824 1 90.69 96 PHE A C 1
ATOM 781 O O . PHE A 1 96 ? -9.641 -3.432 3.152 1 90.69 96 PHE A O 1
ATOM 788 N N . ALA A 1 97 ? -7.754 -4.352 3.547 1 84.94 97 ALA A N 1
ATOM 789 C CA . ALA A 1 97 ? -8.172 -5.051 4.758 1 84.94 97 ALA A CA 1
ATOM 790 C C . ALA A 1 97 ? -8.688 -4.07 5.809 1 84.94 97 ALA A C 1
ATOM 792 O O . ALA A 1 97 ? -9.633 -4.375 6.539 1 84.94 97 ALA A O 1
ATOM 793 N N . GLY A 1 98 ? -8.305 -2.881 5.93 1 78.5 98 GLY A N 1
ATOM 794 C CA . GLY A 1 98 ? -8.727 -1.93 6.945 1 78.5 98 GLY A CA 1
ATOM 795 C C . GLY A 1 98 ? -9.836 -1.008 6.48 1 78.5 98 GLY A C 1
ATOM 796 O O . GLY A 1 98 ? -10.297 -0.151 7.234 1 78.5 98 GLY A O 1
ATOM 797 N N . GLY A 1 99 ? -10.297 -1.319 5.273 1 83.5 99 GLY A N 1
ATOM 798 C CA . GLY A 1 99 ? -11.352 -0.473 4.734 1 83.5 99 GLY A CA 1
ATOM 799 C C . GLY A 1 99 ? -10.852 0.881 4.273 1 83.5 99 GLY A C 1
ATOM 800 O O . GLY A 1 99 ? -11.625 1.829 4.148 1 83.5 99 GLY A O 1
ATOM 801 N N . THR A 1 100 ? -9.586 1.028 4.164 1 84.38 100 THR A N 1
ATOM 802 C CA . THR A 1 100 ? -8.984 2.27 3.686 1 84.38 100 THR A CA 1
ATOM 803 C C . THR A 1 100 ? -9.43 2.568 2.256 1 84.38 100 THR A C 1
ATOM 805 O O . THR A 1 100 ? -9.836 3.691 1.949 1 84.38 100 THR A O 1
ATOM 808 N N . LEU A 1 101 ? -9.352 1.576 1.452 1 90 101 LEU A N 1
ATOM 809 C CA . LEU A 1 101 ? -9.836 1.641 0.076 1 90 101 LEU A CA 1
ATOM 810 C C . LEU A 1 101 ? -10.93 0.607 -0.168 1 90 101 LEU A C 1
ATOM 812 O O . LEU A 1 101 ? -10.992 -0.413 0.522 1 90 101 LEU A O 1
ATOM 816 N N . SER A 1 102 ? -11.719 0.919 -1.093 1 88.06 102 SER A N 1
ATOM 817 C CA . SER A 1 102 ? -12.836 0.03 -1.407 1 88.06 102 SER A CA 1
ATOM 818 C C . SER A 1 102 ? -12.375 -1.142 -2.27 1 88.06 102 SER A C 1
ATOM 820 O O . SER A 1 102 ? -11.492 -0.991 -3.115 1 88.06 102 SER A O 1
ATOM 822 N N . GLU A 1 103 ? -13.062 -2.242 -2.059 1 87.75 103 GLU A N 1
ATOM 823 C CA . GLU A 1 103 ? -12.781 -3.42 -2.877 1 87.75 103 GLU A CA 1
ATOM 824 C C . GLU A 1 103 ? -13.023 -3.135 -4.355 1 87.75 103 GLU A C 1
ATOM 826 O O . GLU A 1 103 ? -12.375 -3.723 -5.223 1 87.75 103 GLU A O 1
ATOM 831 N N . GLN A 1 104 ? -13.891 -2.248 -4.578 1 90.25 104 GLN A N 1
ATOM 832 C CA . GLN A 1 104 ? -14.188 -1.881 -5.957 1 90.25 104 GLN A CA 1
ATOM 833 C C . GLN A 1 104 ? -12.977 -1.241 -6.633 1 90.25 104 GLN A C 1
ATOM 835 O O . GLN A 1 104 ? -12.875 -1.231 -7.863 1 90.25 104 GLN A O 1
ATOM 840 N N . ASP A 1 105 ? -12.055 -0.772 -5.855 1 94.12 105 ASP A N 1
ATOM 841 C CA . ASP A 1 105 ? -10.906 -0.054 -6.398 1 94.12 105 ASP A CA 1
ATOM 842 C C . ASP A 1 105 ? -9.703 -0.981 -6.551 1 94.12 105 ASP A C 1
ATOM 844 O O . ASP A 1 105 ? -8.648 -0.563 -7.035 1 94.12 105 ASP A O 1
ATOM 848 N N . LYS A 1 106 ? -9.852 -2.16 -6.273 1 94 106 LYS A N 1
ATOM 849 C CA . LYS A 1 106 ? -8.734 -3.105 -6.219 1 94 106 LYS A CA 1
ATOM 850 C C . LYS A 1 106 ? -8.023 -3.197 -7.562 1 94 106 LYS A C 1
ATOM 852 O O . LYS A 1 106 ? -6.793 -3.156 -7.625 1 94 106 LYS A O 1
ATOM 857 N N . ASP A 1 107 ? -8.766 -3.268 -8.602 1 94.25 107 ASP A N 1
ATOM 858 C CA . ASP A 1 107 ? -8.164 -3.42 -9.922 1 94.25 107 ASP A CA 1
ATOM 859 C C . ASP A 1 107 ? -7.355 -2.182 -10.305 1 94.25 107 ASP A C 1
ATOM 861 O O . ASP A 1 107 ? -6.254 -2.295 -10.852 1 94.25 107 ASP A O 1
ATOM 865 N N . ALA A 1 108 ? -7.918 -1.074 -10.023 1 94.62 108 ALA A N 1
ATOM 866 C CA . ALA A 1 108 ? -7.23 0.175 -10.336 1 94.62 108 ALA A CA 1
ATOM 867 C C . ALA A 1 108 ? -5.934 0.302 -9.547 1 94.62 108 ALA A C 1
ATOM 869 O O . ALA A 1 108 ? -4.898 0.698 -10.086 1 94.62 108 ALA A O 1
ATOM 870 N N . VAL A 1 109 ? -5.918 -0.002 -8.305 1 95.75 109 VAL A N 1
ATOM 871 C CA . VAL A 1 109 ? -4.738 0.056 -7.445 1 95.75 109 VAL A CA 1
ATOM 872 C C . VAL A 1 109 ? -3.688 -0.932 -7.945 1 95.75 109 VAL A C 1
ATOM 874 O O . VAL A 1 109 ? -2.516 -0.579 -8.094 1 95.75 109 VAL A O 1
ATOM 877 N N . MET A 1 110 ? -4.133 -2.115 -8.188 1 95.5 110 MET A N 1
ATOM 878 C CA . MET A 1 110 ? -3.234 -3.156 -8.68 1 95.5 110 MET A CA 1
ATOM 879 C C . MET A 1 110 ? -2.551 -2.721 -9.969 1 95.5 110 MET A C 1
ATOM 881 O O . MET A 1 110 ? -1.331 -2.836 -10.102 1 95.5 110 MET A O 1
ATOM 885 N N . LYS A 1 111 ? -3.332 -2.285 -10.867 1 95.88 111 LYS A N 1
ATOM 886 C CA . LYS A 1 111 ? -2.777 -1.87 -12.156 1 95.88 111 LYS A CA 1
ATOM 887 C C . LYS A 1 111 ? -1.755 -0.75 -11.977 1 95.88 111 LYS A C 1
ATOM 889 O O . LYS A 1 111 ? -0.669 -0.794 -12.555 1 95.88 111 LYS A O 1
ATOM 894 N N . ALA A 1 112 ? -2.082 0.222 -11.219 1 96.25 112 ALA A N 1
ATOM 895 C CA . ALA A 1 112 ? -1.187 1.354 -10.992 1 96.25 112 ALA A CA 1
ATOM 896 C C . ALA A 1 112 ? 0.129 0.895 -10.367 1 96.25 112 ALA A C 1
ATOM 898 O O . ALA A 1 112 ? 1.208 1.267 -10.836 1 96.25 112 ALA A O 1
ATOM 899 N N . LEU A 1 113 ? 0.077 0.136 -9.359 1 96.31 113 LEU A N 1
ATOM 900 C CA . LEU A 1 113 ? 1.271 -0.285 -8.633 1 96.31 113 LEU A CA 1
ATOM 901 C C . LEU A 1 113 ? 2.098 -1.258 -9.469 1 96.31 113 LEU A C 1
ATOM 903 O O . LEU A 1 113 ? 3.33 -1.229 -9.422 1 96.31 113 LEU A O 1
ATOM 907 N N . GLN A 1 114 ? 1.421 -2.148 -10.188 1 96.25 114 GLN A N 1
ATOM 908 C CA . GLN A 1 114 ? 2.164 -3.033 -11.078 1 96.25 114 GLN A CA 1
ATOM 909 C C . GLN A 1 114 ? 2.912 -2.238 -12.148 1 96.25 114 GLN A C 1
ATOM 911 O O . GLN A 1 114 ? 4.059 -2.551 -12.469 1 96.25 114 GLN A O 1
ATOM 916 N N . ASP A 1 115 ? 2.223 -1.255 -12.727 1 96.38 115 ASP A N 1
ATOM 917 C CA . ASP A 1 115 ? 2.875 -0.395 -13.711 1 96.38 115 ASP A CA 1
ATOM 918 C C . ASP A 1 115 ? 4.125 0.256 -13.125 1 96.38 115 ASP A C 1
ATOM 920 O O . ASP A 1 115 ? 5.176 0.287 -13.773 1 96.38 115 ASP A O 1
ATOM 924 N N . ILE A 1 116 ? 4.047 0.713 -11.984 1 95.56 116 ILE A N 1
ATOM 925 C CA . ILE A 1 116 ? 5.176 1.378 -11.344 1 95.56 116 ILE A CA 1
ATOM 926 C C . ILE A 1 116 ? 6.277 0.362 -11.055 1 95.56 116 ILE A C 1
ATOM 928 O O . ILE A 1 116 ? 7.461 0.649 -11.258 1 95.56 116 ILE A O 1
ATOM 932 N N . TYR A 1 117 ? 5.895 -0.843 -10.648 1 95.25 117 TYR A N 1
ATOM 933 C CA . TYR A 1 117 ? 6.852 -1.923 -10.43 1 95.25 117 TYR A CA 1
ATOM 934 C C . TYR A 1 117 ? 7.656 -2.201 -11.688 1 95.25 117 TYR A C 1
ATOM 936 O O . TYR A 1 117 ? 8.891 -2.229 -11.656 1 95.25 117 TYR A O 1
ATOM 944 N N . TRP A 1 118 ? 6.996 -2.391 -12.742 1 94.94 118 TRP A N 1
ATOM 945 C CA . TRP A 1 118 ? 7.656 -2.742 -14 1 94.94 118 TRP A CA 1
ATOM 946 C C . TRP A 1 118 ? 8.562 -1.613 -14.477 1 94.94 118 TRP A C 1
ATOM 948 O O . TRP A 1 118 ? 9.68 -1.86 -14.945 1 94.94 118 TRP A O 1
ATOM 958 N N . GLU A 1 119 ? 8.094 -0.415 -14.352 1 93.06 119 GLU A N 1
ATOM 959 C CA . GLU A 1 119 ? 8.898 0.741 -14.727 1 93.06 119 GLU A CA 1
ATOM 960 C C . GLU A 1 119 ? 10.156 0.838 -13.867 1 93.06 119 GLU A C 1
ATOM 962 O O . GLU A 1 119 ? 11.242 1.142 -14.375 1 93.06 119 GLU A O 1
ATOM 967 N N . SER A 1 120 ? 10.008 0.621 -12.609 1 91.25 120 SER A N 1
ATOM 968 C CA . SER A 1 120 ? 11.133 0.671 -11.68 1 91.25 120 SER A CA 1
ATOM 969 C C . SER A 1 120 ? 12.172 -0.388 -12.016 1 91.25 120 SER A C 1
ATOM 971 O O . SER A 1 120 ? 13.375 -0.109 -12.008 1 91.25 120 SER A O 1
ATOM 973 N N . LYS A 1 121 ? 11.703 -1.59 -12.359 1 90.31 121 LYS A N 1
ATOM 974 C CA . LYS A 1 121 ? 12.602 -2.684 -12.719 1 90.31 121 LYS A CA 1
ATOM 975 C C . LYS A 1 121 ? 13.367 -2.369 -14 1 90.31 121 LYS A C 1
ATOM 977 O O . LYS A 1 121 ? 14.562 -2.645 -14.102 1 90.31 121 LYS A O 1
ATOM 982 N N . ALA A 1 122 ? 12.664 -1.841 -14.906 1 87.69 122 ALA A N 1
ATOM 983 C CA . ALA A 1 122 ? 13.289 -1.495 -16.188 1 87.69 122 ALA A CA 1
ATOM 984 C C . ALA A 1 122 ? 14.391 -0.455 -15.992 1 87.69 122 ALA A C 1
ATOM 986 O O . ALA A 1 122 ? 15.453 -0.54 -16.625 1 87.69 122 ALA A O 1
ATOM 987 N N . ARG A 1 123 ? 14.18 0.449 -15.117 1 86 123 ARG A N 1
ATOM 988 C CA . ARG A 1 123 ? 15.156 1.495 -14.836 1 86 123 ARG A CA 1
ATOM 989 C C . ARG A 1 123 ? 16.391 0.925 -14.141 1 86 123 ARG A C 1
ATOM 991 O O . ARG A 1 123 ? 17.516 1.343 -14.414 1 86 123 ARG A O 1
ATOM 998 N N . ASN A 1 124 ? 16.156 0.051 -13.25 1 79.62 124 ASN A N 1
ATOM 999 C CA . ASN A 1 124 ? 17.25 -0.555 -12.5 1 79.62 124 ASN A CA 1
ATOM 1000 C C . ASN A 1 124 ? 18.125 -1.438 -13.383 1 79.62 124 ASN A C 1
ATOM 1002 O O . ASN A 1 124 ? 19.344 -1.48 -13.219 1 79.62 124 ASN A O 1
ATOM 1006 N N . VAL A 1 125 ? 17.484 -2.211 -14.203 1 69 125 VAL A N 1
ATOM 1007 C CA . VAL A 1 125 ? 18.219 -3.025 -15.164 1 69 125 VAL A CA 1
ATOM 1008 C C . VAL A 1 125 ? 19.094 -2.131 -16.031 1 69 125 VAL A C 1
ATOM 1010 O O . VAL A 1 125 ? 20.266 -2.451 -16.266 1 69 125 VAL A O 1
ATOM 1013 N N . GLU A 1 126 ? 18.547 -1.011 -16.344 1 65.69 126 GLU A N 1
ATOM 1014 C CA . GLU A 1 126 ? 19.328 -0.06 -17.141 1 65.69 126 GLU A CA 1
ATOM 1015 C C . GLU A 1 126 ? 20.469 0.529 -16.328 1 65.69 126 GLU A C 1
ATOM 1017 O O . GLU A 1 126 ? 21.562 0.749 -16.859 1 65.69 126 GLU A O 1
ATOM 1022 N N . LYS A 1 127 ? 20.188 0.631 -15.055 1 62.34 127 LYS A N 1
ATOM 1023 C CA . LYS A 1 127 ? 21.203 1.254 -14.203 1 62.34 127 LYS A CA 1
ATOM 1024 C C . LYS A 1 127 ? 22.297 0.262 -13.836 1 62.34 127 LYS A C 1
ATOM 1026 O O . LYS A 1 127 ? 23.484 0.619 -13.805 1 62.34 127 LYS A O 1
ATOM 1031 N N . TYR A 1 128 ? 21.984 -0.931 -13.602 1 61.38 128 TYR A N 1
ATOM 1032 C CA . TYR A 1 128 ? 22.969 -1.874 -13.078 1 61.38 128 TYR A CA 1
ATOM 1033 C C . TYR A 1 128 ? 23.422 -2.852 -14.156 1 61.38 128 TYR A C 1
ATOM 1035 O O . TYR A 1 128 ? 24.25 -3.719 -13.906 1 61.38 128 TYR A O 1
ATOM 1043 N N . THR A 1 129 ? 22.828 -2.793 -15.367 1 55.28 129 THR A N 1
ATOM 1044 C CA . THR A 1 129 ? 23.391 -3.605 -16.438 1 55.28 129 THR A CA 1
ATOM 1045 C C . THR A 1 129 ? 24.75 -3.045 -16.875 1 55.28 129 THR A C 1
ATOM 1047 O O . THR A 1 129 ? 24.844 -1.881 -17.266 1 55.28 129 THR A O 1
ATOM 1050 N N . PRO A 1 130 ? 25.844 -3.613 -16.641 1 50.47 130 PRO A N 1
ATOM 1051 C CA . PRO A 1 130 ? 27.156 -3.18 -17.109 1 50.47 130 PRO A CA 1
ATOM 1052 C C . PRO A 1 130 ? 27.156 -2.779 -18.594 1 50.47 130 PRO A C 1
ATOM 1054 O O . PRO A 1 130 ? 26.391 -3.334 -19.375 1 50.47 130 PRO A O 1
ATOM 1057 N N . LYS A 1 131 ? 27.859 -1.521 -18.875 1 46.66 131 LYS A N 1
ATOM 1058 C CA . LYS A 1 131 ? 28.062 -0.955 -20.203 1 46.66 131 LYS A CA 1
ATOM 1059 C C . LYS A 1 131 ? 28.266 -2.055 -21.234 1 46.66 131 LYS A C 1
ATOM 1061 O O . LYS A 1 131 ? 27.844 -1.914 -22.391 1 46.66 131 LYS A O 1
ATOM 1066 N N . LYS A 1 132 ? 29.031 -3.018 -20.906 1 48.31 132 LYS A N 1
ATOM 1067 C CA . LYS A 1 132 ? 29.438 -4.031 -21.875 1 48.31 132 LYS A CA 1
ATOM 1068 C C . LYS A 1 132 ? 28.25 -4.828 -22.375 1 48.31 132 LYS A C 1
ATOM 1070 O O . LYS A 1 132 ? 28.281 -5.379 -23.484 1 48.31 132 LYS A O 1
ATOM 1075 N N . TYR A 1 133 ? 27.094 -4.992 -21.719 1 47.47 133 TYR A N 1
ATOM 1076 C CA . TYR A 1 133 ? 25.969 -5.797 -22.172 1 47.47 133 TYR A CA 1
ATOM 1077 C C . TYR A 1 133 ? 24.828 -4.91 -22.641 1 47.47 133 TYR A C 1
ATOM 1079 O O . TYR A 1 133 ? 23.734 -5.402 -22.922 1 47.47 133 TYR A O 1
ATOM 1087 N N . LYS A 1 134 ? 24.938 -3.645 -22.422 1 47.12 134 LYS A N 1
ATOM 1088 C CA . LYS A 1 134 ? 24 -2.73 -23.062 1 47.12 134 LYS A CA 1
ATOM 1089 C C . LYS A 1 134 ? 24.078 -2.828 -24.578 1 47.12 134 LYS A C 1
ATOM 1091 O O . LYS A 1 134 ? 25.172 -2.678 -25.156 1 47.12 134 LYS A O 1
ATOM 1096 N N . LYS A 1 135 ? 23.266 -3.713 -25.125 1 41.19 135 LYS A N 1
ATOM 1097 C CA . LYS A 1 135 ? 23.219 -3.928 -26.562 1 41.19 135 LYS A CA 1
ATOM 1098 C C . LYS A 1 135 ? 23.312 -2.605 -27.312 1 41.19 135 LYS A C 1
ATOM 1100 O O . LYS A 1 135 ? 22.531 -1.686 -27.062 1 41.19 135 LYS A O 1
ATOM 1105 N N . THR A 1 136 ? 24.453 -2.197 -27.797 1 41.41 136 THR A N 1
ATOM 1106 C CA . THR A 1 136 ? 24.609 -1.202 -28.859 1 41.41 136 THR A CA 1
ATOM 1107 C C . THR A 1 136 ? 23.688 -1.488 -30.016 1 41.41 136 THR A C 1
ATOM 1109 O O . THR A 1 136 ? 23.703 -2.584 -30.594 1 41.41 136 THR A O 1
ATOM 1112 N N . GLY A 1 137 ? 22.484 -1.03 -29.938 1 36.75 137 GLY A N 1
ATOM 1113 C CA . GLY A 1 137 ? 21.625 -1.018 -31.109 1 36.75 137 GLY A CA 1
ATOM 1114 C C . GLY A 1 137 ? 22.375 -0.74 -32.406 1 36.75 137 GLY A C 1
ATOM 1115 O O . GLY A 1 137 ? 21.75 -0.64 -33.469 1 36.75 137 GLY A O 1
ATOM 1116 N N . THR A 1 138 ? 23.5 -0.171 -32.406 1 34.66 138 THR A N 1
ATOM 1117 C CA . THR A 1 138 ? 23.938 0.298 -33.719 1 34.66 138 THR A CA 1
ATOM 1118 C C . THR A 1 138 ? 24.359 -0.875 -34.625 1 34.66 138 THR A C 1
ATOM 1120 O O . THR A 1 138 ? 24.953 -0.679 -35.688 1 34.66 138 THR A O 1
ATOM 1123 N N . ASP A 1 139 ? 24.5 -2.154 -34.344 1 33.16 139 ASP A N 1
ATOM 1124 C CA . ASP A 1 139 ? 24.922 -2.885 -35.531 1 33.16 139 ASP A CA 1
ATOM 1125 C C . ASP A 1 139 ? 23.859 -2.822 -36.625 1 33.16 139 ASP A C 1
ATOM 1127 O O . ASP A 1 139 ? 22.875 -3.58 -36.594 1 33.16 139 ASP A O 1
ATOM 1131 N N . ALA A 1 140 ? 23.469 -1.603 -37.125 1 32.38 140 ALA A N 1
ATOM 1132 C CA . ALA A 1 140 ? 22.844 -1.381 -38.438 1 32.38 140 ALA A CA 1
ATOM 1133 C C . ALA A 1 140 ? 23.516 -2.207 -39.531 1 32.38 140 ALA A C 1
ATOM 1135 O O . ALA A 1 140 ? 24.75 -2.387 -39.5 1 32.38 140 ALA A O 1
ATOM 1136 N N . GLU A 1 141 ? 22.719 -3.025 -40.25 1 27.33 141 GLU A N 1
ATOM 1137 C CA . GLU A 1 141 ? 23 -3.773 -41.469 1 27.33 141 GLU A CA 1
ATOM 1138 C C . GLU A 1 141 ? 23.922 -2.982 -42.406 1 27.33 141 GLU A C 1
ATOM 1140 O O . GLU A 1 141 ? 23.609 -1.843 -42.781 1 27.33 141 GLU A O 1
ATOM 1145 N N . GLU A 1 142 ? 25.234 -3.014 -42.312 1 24.17 142 GLU A N 1
ATOM 1146 C CA . GLU A 1 142 ? 25.859 -3.066 -43.625 1 24.17 142 GLU A CA 1
ATOM 1147 C C . GLU A 1 142 ? 25.531 -4.371 -44.344 1 24.17 142 GLU A C 1
ATOM 1149 O O . GLU A 1 142 ? 25.438 -5.426 -43.719 1 24.17 142 GLU A O 1
ATOM 1154 N N . MET B 1 1 ? 10.891 13.641 9.898 1 87 1 MET B N 1
ATOM 1155 C CA . MET B 1 1 ? 10.211 14.055 11.125 1 87 1 MET B CA 1
ATOM 1156 C C . MET B 1 1 ? 8.711 14.203 10.891 1 87 1 MET B C 1
ATOM 1158 O O . MET B 1 1 ? 8.281 14.68 9.836 1 87 1 MET B O 1
ATOM 1162 N N . THR B 1 2 ? 7.922 13.805 11.93 1 90.56 2 THR B N 1
ATOM 1163 C CA . THR B 1 2 ? 6.473 13.953 11.875 1 90.56 2 THR B CA 1
ATOM 1164 C C . THR B 1 2 ? 6.055 15.352 12.305 1 90.56 2 THR B C 1
ATOM 1166 O O . THR B 1 2 ? 6.879 16.125 12.797 1 90.56 2 THR B O 1
ATOM 1169 N N . PHE B 1 3 ? 4.816 15.57 12.094 1 95.19 3 PHE B N 1
ATOM 1170 C CA . PHE B 1 3 ? 4.285 16.844 12.562 1 95.19 3 PHE B CA 1
ATOM 1171 C C . PHE B 1 3 ? 4.535 17.031 14.055 1 95.19 3 PHE B C 1
ATOM 1173 O O . PHE B 1 3 ? 5.008 18.078 14.484 1 95.19 3 PHE B O 1
ATOM 1180 N N . GLY B 1 4 ? 4.191 16.016 14.828 1 96.38 4 GLY B N 1
ATOM 1181 C CA . GLY B 1 4 ? 4.363 16.078 16.266 1 96.38 4 GLY B CA 1
ATOM 1182 C C . GLY B 1 4 ? 5.797 16.359 16.688 1 96.38 4 GLY B C 1
ATOM 1183 O O . GLY B 1 4 ? 6.043 17.172 17.578 1 96.38 4 GLY B O 1
ATOM 1184 N N . GLU B 1 5 ? 6.691 15.719 16.078 1 96.62 5 GLU B N 1
ATOM 1185 C CA . GLU B 1 5 ? 8.109 15.906 16.359 1 96.62 5 GLU B CA 1
ATOM 1186 C C . GLU B 1 5 ? 8.555 17.328 16.047 1 96.62 5 GLU B C 1
ATOM 1188 O O . GLU B 1 5 ? 9.297 17.938 16.812 1 96.62 5 GLU B O 1
ATOM 1193 N N . LYS B 1 6 ? 8.102 17.797 14.898 1 97.25 6 LYS B N 1
ATOM 1194 C CA . LYS B 1 6 ? 8.445 19.156 14.5 1 97.25 6 LYS B CA 1
ATOM 1195 C C . LYS B 1 6 ? 7.859 20.188 15.477 1 97.25 6 LYS B C 1
ATOM 1197 O O . LYS B 1 6 ? 8.531 21.141 15.852 1 97.25 6 LYS B O 1
ATOM 1202 N N . PHE B 1 7 ? 6.656 19.922 15.789 1 97.94 7 PHE B N 1
ATOM 1203 C CA . PHE B 1 7 ? 5.973 20.812 16.734 1 97.94 7 PHE B CA 1
ATOM 1204 C C . PHE B 1 7 ? 6.723 20.875 18.047 1 97.94 7 PHE B C 1
ATOM 1206 O O . PHE B 1 7 ? 7.012 21.969 18.547 1 97.94 7 PHE B O 1
ATOM 1213 N N . LYS B 1 8 ? 7.047 19.75 18.547 1 98.12 8 LYS B N 1
ATOM 1214 C CA . LYS B 1 8 ? 7.777 19.672 19.812 1 98.12 8 LYS B CA 1
ATOM 1215 C C . LYS B 1 8 ? 9.148 20.328 19.703 1 98.12 8 LYS B C 1
ATOM 1217 O O . LYS B 1 8 ? 9.555 21.078 20.594 1 98.12 8 LYS B O 1
ATOM 1222 N N . ALA B 1 9 ? 9.797 20.047 18.688 1 98.25 9 ALA B N 1
ATOM 1223 C CA . ALA B 1 9 ? 11.125 20.609 18.469 1 98.25 9 ALA B CA 1
ATOM 1224 C C . ALA B 1 9 ? 11.078 22.141 18.469 1 98.25 9 ALA B C 1
ATOM 1226 O O . ALA B 1 9 ? 11.93 22.797 19.062 1 98.25 9 ALA B O 1
ATOM 1227 N N . GLU B 1 10 ? 10.148 22.688 17.766 1 98.25 10 GLU B N 1
ATOM 1228 C CA . GLU B 1 10 ? 10.016 24.141 17.703 1 98.25 10 GLU B CA 1
ATOM 1229 C C . GLU B 1 10 ? 9.664 24.719 19.062 1 98.25 10 GLU B C 1
ATOM 1231 O O . GLU B 1 10 ? 10.18 25.766 19.453 1 98.25 10 GLU B O 1
ATOM 1236 N N . ARG B 1 11 ? 8.711 24.062 19.734 1 98.5 11 ARG B N 1
ATOM 1237 C CA . ARG B 1 11 ? 8.352 24.516 21.062 1 98.5 11 ARG B CA 1
ATOM 1238 C C . ARG B 1 11 ? 9.562 24.531 21.984 1 98.5 11 ARG B C 1
ATOM 1240 O O . ARG B 1 11 ? 9.812 25.516 22.688 1 98.5 11 ARG B O 1
ATOM 1247 N N . GLU B 1 12 ? 10.305 23.469 21.938 1 98.44 12 GLU B N 1
ATOM 1248 C CA . GLU B 1 12 ? 11.461 23.312 22.812 1 98.44 12 GLU B CA 1
ATOM 1249 C C . GLU B 1 12 ? 12.578 24.281 22.438 1 98.44 12 GLU B C 1
ATOM 1251 O O . GLU B 1 12 ? 13.258 24.828 23.297 1 98.44 12 GLU B O 1
ATOM 1256 N N . LYS B 1 13 ? 12.789 24.406 21.234 1 98 13 LYS B N 1
ATOM 1257 C CA . LYS B 1 13 ? 13.781 25.359 20.734 1 98 13 LYS B CA 1
ATOM 1258 C C . LYS B 1 13 ? 13.531 26.75 21.297 1 98 13 LYS B C 1
ATOM 1260 O O . LYS B 1 13 ? 14.477 27.5 21.562 1 98 13 LYS B O 1
ATOM 1265 N N . ARG B 1 14 ? 12.359 27.094 21.516 1 97.75 14 ARG B N 1
ATOM 1266 C CA . ARG B 1 14 ? 11.961 28.422 21.969 1 97.75 14 ARG B CA 1
ATOM 1267 C C . ARG B 1 14 ? 11.75 28.438 23.484 1 97.75 14 ARG B C 1
ATOM 1269 O O . ARG B 1 14 ? 11.297 29.438 24.047 1 97.75 14 ARG B O 1
ATOM 1276 N N . LYS B 1 15 ? 11.984 27.266 24.109 1 98.19 15 LYS B N 1
ATOM 1277 C CA . LYS B 1 15 ? 11.938 27.094 25.562 1 98.19 15 LYS B CA 1
ATOM 1278 C C . LYS B 1 15 ? 10.539 27.391 26.109 1 98.19 15 LYS B C 1
ATOM 1280 O O . LYS B 1 15 ? 10.398 28.047 27.141 1 98.19 15 LYS B O 1
ATOM 1285 N N . LEU B 1 16 ? 9.586 26.984 25.391 1 98.38 16 LEU B N 1
ATOM 1286 C CA . LEU B 1 16 ? 8.195 27.188 25.781 1 98.38 16 LEU B CA 1
ATOM 1287 C C . LEU B 1 16 ? 7.625 25.922 26.422 1 98.38 16 LEU B C 1
ATOM 1289 O O . LEU B 1 16 ? 7.949 24.812 26 1 98.38 16 LEU B O 1
ATOM 1293 N N . THR B 1 17 ? 6.742 26.219 27.375 1 98.25 17 THR B N 1
ATOM 1294 C CA . THR B 1 17 ? 5.977 25.109 27.906 1 98.25 17 THR B CA 1
ATOM 1295 C C . THR B 1 17 ? 4.773 24.797 27.031 1 98.25 17 THR B C 1
ATOM 1297 O O . THR B 1 17 ? 4.395 25.609 26.172 1 98.25 17 THR B O 1
ATOM 1300 N N . GLN B 1 18 ? 4.238 23.609 27.25 1 98.31 18 GLN B N 1
ATOM 1301 C CA . GLN B 1 18 ? 3.037 23.25 26.5 1 98.31 18 GLN B CA 1
ATOM 1302 C C . GLN B 1 18 ? 1.894 24.219 26.812 1 98.31 18 GLN B C 1
ATOM 1304 O O . GLN B 1 18 ? 1.133 24.594 25.906 1 98.31 18 GLN B O 1
ATOM 1309 N N . GLN B 1 19 ? 1.724 24.609 28.062 1 98.06 19 GLN B N 1
ATOM 1310 C CA . GLN B 1 19 ? 0.662 25.516 28.469 1 98.06 19 GLN B CA 1
ATOM 1311 C C . GLN B 1 19 ? 0.812 26.875 27.797 1 98.06 19 GLN B C 1
ATOM 1313 O O . GLN B 1 19 ? -0.173 27.469 27.344 1 98.06 19 GLN B O 1
ATOM 1318 N N . GLU B 1 20 ? 1.989 27.328 27.766 1 98.25 20 GLU B N 1
ATOM 1319 C CA . GLU B 1 20 ? 2.244 28.625 27.141 1 98.25 20 GLU B CA 1
ATOM 1320 C C . GLU B 1 20 ? 1.838 28.609 25.656 1 98.25 20 GLU B C 1
ATOM 1322 O O . GLU B 1 20 ? 1.232 29.562 25.172 1 98.25 20 GLU B O 1
ATOM 1327 N N . VAL B 1 21 ? 2.242 27.594 24.984 1 98.44 21 VAL B N 1
ATOM 1328 C CA . VAL B 1 21 ? 1.881 27.453 23.578 1 98.44 21 VAL B CA 1
ATOM 1329 C C . VAL B 1 21 ? 0.364 27.344 23.438 1 98.44 21 VAL B C 1
ATOM 1331 O O . VAL B 1 21 ? -0.236 27.984 22.578 1 98.44 21 VAL B O 1
ATOM 1334 N N . ALA B 1 22 ? -0.271 26.531 24.234 1 98.19 22 ALA B N 1
ATOM 1335 C CA . ALA B 1 22 ? -1.72 26.344 24.219 1 98.19 22 ALA B CA 1
ATOM 1336 C C . ALA B 1 22 ? -2.445 27.672 24.375 1 98.19 22 ALA B C 1
ATOM 1338 O O . ALA B 1 22 ? -3.367 27.984 23.625 1 98.19 22 ALA B O 1
ATOM 1339 N N . ASP B 1 23 ? -2.062 28.438 25.328 1 97.88 23 ASP B N 1
ATOM 1340 C CA . ASP B 1 23 ? -2.654 29.75 25.594 1 97.88 23 ASP B CA 1
ATOM 1341 C C . ASP B 1 23 ? -2.523 30.672 24.391 1 97.88 23 ASP B C 1
ATOM 1343 O O . ASP B 1 23 ? -3.48 31.344 24 1 97.88 23 ASP B O 1
ATOM 1347 N N . ALA B 1 24 ? -1.375 30.656 23.859 1 97.5 24 ALA B N 1
ATOM 1348 C CA . ALA B 1 24 ? -1.1 31.531 22.719 1 97.5 24 ALA B CA 1
ATOM 1349 C C . ALA B 1 24 ? -1.957 31.141 21.516 1 97.5 24 ALA B C 1
ATOM 1351 O O . ALA B 1 24 ? -2.395 32 20.766 1 97.5 24 ALA B O 1
ATOM 1352 N N . LEU B 1 25 ? -2.125 29.875 21.297 1 97.31 25 LEU B N 1
ATOM 1353 C CA . LEU B 1 25 ? -2.848 29.391 20.125 1 97.31 25 LEU B CA 1
ATOM 1354 C C . LEU B 1 25 ? -4.344 29.312 20.406 1 97.31 25 LEU B C 1
ATOM 1356 O O . LEU B 1 25 ? -5.141 29.078 19.5 1 97.31 25 LEU B O 1
ATOM 1360 N N . GLY B 1 26 ? -4.762 29.422 21.609 1 96.88 26 GLY B N 1
ATOM 1361 C CA . GLY B 1 26 ? -6.164 29.391 22 1 96.88 26 GLY B CA 1
ATOM 1362 C C . GLY B 1 26 ? -6.738 27.984 22.031 1 96.88 26 GLY B C 1
ATOM 1363 O O . GLY B 1 26 ? -7.891 27.766 21.656 1 96.88 26 GLY B O 1
ATOM 1364 N N . ILE B 1 27 ? -5.902 27.062 22.328 1 95.38 27 ILE B N 1
ATOM 1365 C CA . ILE B 1 27 ? -6.391 25.688 22.422 1 95.38 27 ILE B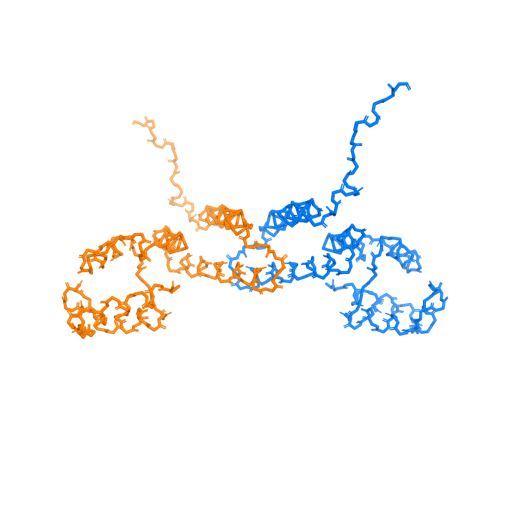 CA 1
ATOM 1366 C C . ILE B 1 27 ? -6.027 25.094 23.781 1 95.38 27 ILE B C 1
ATOM 1368 O O . ILE B 1 27 ? -5.332 25.734 24.578 1 95.38 27 ILE B O 1
ATOM 1372 N N . ASN B 1 28 ? -6.578 23.906 24.047 1 96.25 28 ASN B N 1
ATOM 1373 C CA . ASN B 1 28 ? -6.328 23.219 25.312 1 96.25 28 ASN B CA 1
ATOM 1374 C C . ASN B 1 28 ? -4.957 22.562 25.328 1 96.25 28 ASN B C 1
ATOM 1376 O O . ASN B 1 28 ? -4.52 22 24.312 1 96.25 28 ASN B O 1
ATOM 1380 N N . ARG B 1 29 ? -4.316 22.688 26.516 1 97.31 29 ARG B N 1
ATOM 1381 C CA . ARG B 1 29 ? -3.004 22.078 26.688 1 97.31 29 ARG B CA 1
ATOM 1382 C C . ARG B 1 29 ? -3.035 20.609 26.297 1 97.31 29 ARG B C 1
ATOM 1384 O O . ARG B 1 29 ? -2.068 20.094 25.734 1 97.31 29 ARG B O 1
ATOM 1391 N N . ARG B 1 30 ? -4.113 19.969 26.531 1 97.56 30 ARG B N 1
ATOM 1392 C CA . ARG B 1 30 ? -4.262 18.562 26.172 1 97.56 30 ARG B CA 1
ATOM 1393 C C . ARG B 1 30 ? -4.027 18.344 24.672 1 97.56 30 ARG B C 1
ATOM 1395 O O . ARG B 1 30 ? -3.461 17.328 24.266 1 97.56 30 ARG B O 1
ATOM 1402 N N . MET B 1 31 ? -4.422 19.25 23.859 1 96.5 31 MET B N 1
ATOM 1403 C CA . MET B 1 31 ? -4.242 19.156 22.422 1 96.5 31 MET B CA 1
ATOM 1404 C C . MET B 1 31 ? -2.764 19.203 22.047 1 96.5 31 MET B C 1
ATOM 1406 O O . MET B 1 31 ? -2.328 18.484 21.141 1 96.5 31 MET B O 1
ATOM 1410 N N . ILE B 1 32 ? -2.008 20.047 22.766 1 97.75 32 ILE B N 1
ATOM 1411 C CA . ILE B 1 32 ? -0.57 20.125 22.531 1 97.75 32 ILE B CA 1
ATOM 1412 C C . ILE B 1 32 ? 0.082 18.781 22.828 1 97.75 32 ILE B C 1
ATOM 1414 O O . ILE B 1 32 ? 0.896 18.297 22.031 1 97.75 32 ILE B O 1
ATOM 1418 N N . THR B 1 33 ? -0.312 18.219 23.938 1 97.56 33 THR B N 1
ATOM 1419 C CA . THR B 1 33 ? 0.208 16.906 24.312 1 97.56 33 THR B CA 1
ATOM 1420 C C . THR B 1 33 ? -0.107 15.867 23.25 1 97.56 33 THR B C 1
ATOM 1422 O O . THR B 1 33 ? 0.76 15.078 22.859 1 97.56 33 THR B O 1
ATOM 1425 N N . ARG B 1 34 ? -1.295 15.906 22.781 1 96.5 34 ARG B N 1
ATOM 1426 C CA . ARG B 1 34 ? -1.72 14.961 21.75 1 96.5 34 ARG B CA 1
ATOM 1427 C C . ARG B 1 34 ? -0.97 15.188 20.438 1 96.5 34 ARG B C 1
ATOM 1429 O O . ARG B 1 34 ? -0.608 14.234 19.75 1 96.5 34 ARG B O 1
ATOM 1436 N N . TYR B 1 35 ? -0.776 16.438 20.047 1 96.38 35 TYR B N 1
ATOM 1437 C CA . TYR B 1 35 ? 0.001 16.766 18.859 1 96.38 35 TYR B CA 1
ATOM 1438 C C . TYR B 1 35 ? 1.414 16.203 18.969 1 96.38 35 TYR B C 1
ATOM 1440 O O . TYR B 1 35 ? 1.865 15.469 18.078 1 96.38 35 TYR B O 1
ATOM 1448 N N . GLU B 1 36 ? 2.055 16.484 20.125 1 97.62 36 GLU B N 1
ATOM 1449 C CA . GLU B 1 36 ? 3.471 16.172 20.281 1 97.62 36 GLU B CA 1
ATOM 1450 C C . GLU B 1 36 ? 3.689 14.664 20.406 1 97.62 36 GLU B C 1
ATOM 1452 O O . GLU B 1 36 ? 4.762 14.156 20.062 1 97.62 36 GLU B O 1
ATOM 1457 N N . ASN B 1 37 ? 2.609 13.93 20.859 1 95.25 37 ASN B N 1
ATOM 1458 C CA . ASN B 1 37 ? 2.705 12.477 21 1 95.25 37 ASN B CA 1
ATOM 1459 C C . ASN B 1 37 ? 2.188 11.766 19.75 1 95.25 37 ASN B C 1
ATOM 1461 O O . ASN B 1 37 ? 2.105 10.531 19.734 1 95.25 37 ASN B O 1
ATOM 1465 N N . GLY B 1 38 ? 1.774 12.5 18.828 1 91.19 38 GLY B N 1
ATOM 1466 C CA . GLY B 1 38 ? 1.348 11.914 17.562 1 91.19 38 GLY B CA 1
ATOM 1467 C C . GLY B 1 38 ? -0.04 11.305 17.625 1 91.19 38 GLY B C 1
ATOM 1468 O O . GLY B 1 38 ? -0.411 10.508 16.766 1 91.19 38 GLY B O 1
ATOM 1469 N N . ILE B 1 39 ? -0.766 11.594 18.609 1 90 39 ILE B N 1
ATOM 1470 C CA . ILE B 1 39 ? -2.096 11.031 18.812 1 90 39 ILE B CA 1
ATOM 1471 C C . ILE B 1 39 ? -3.115 11.797 17.984 1 90 39 ILE B C 1
ATOM 1473 O O . ILE B 1 39 ? -4.051 11.211 17.438 1 90 39 ILE B O 1
ATOM 1477 N N . SER B 1 40 ? -2.967 13.156 17.844 1 90.12 40 SER B N 1
ATOM 1478 C CA . SER B 1 40 ? -3.848 14.008 17.047 1 90.12 40 SER B CA 1
ATOM 1479 C C . SER B 1 40 ? -3.047 14.969 16.172 1 90.12 40 SER B C 1
ATOM 1481 O O . SER B 1 40 ? -1.833 15.102 16.344 1 90.12 40 SER B O 1
ATOM 1483 N N . PHE B 1 41 ? -3.812 15.492 15.242 1 90.94 41 PHE B N 1
ATOM 1484 C CA . PHE B 1 41 ? -3.254 16.469 14.312 1 90.94 41 PHE B CA 1
ATOM 1485 C C . PHE B 1 41 ? -4.266 17.578 14.016 1 90.94 41 PHE B C 1
ATOM 1487 O O . PHE B 1 41 ? -5.473 17.375 14.156 1 90.94 41 PHE B O 1
ATOM 1494 N N . PRO B 1 42 ? -3.654 18.703 13.641 1 93.44 42 PRO B N 1
ATOM 1495 C CA . PRO B 1 42 ? -4.613 19.734 13.25 1 93.44 42 PRO B CA 1
ATOM 1496 C C . PRO B 1 42 ? -5.492 19.312 12.078 1 93.44 42 PRO B C 1
ATOM 1498 O O . PRO B 1 42 ? -5.02 18.641 11.156 1 93.44 42 PRO B O 1
ATOM 1501 N N . ARG B 1 43 ? -6.711 19.797 12.039 1 90.75 43 ARG B N 1
ATOM 1502 C CA . ARG B 1 43 ? -7.688 19.266 11.094 1 90.75 43 ARG B CA 1
ATOM 1503 C C . ARG B 1 43 ? -7.887 20.219 9.922 1 90.75 43 ARG B C 1
ATOM 1505 O O . ARG B 1 43 ? -8.516 19.859 8.93 1 90.75 43 ARG B O 1
ATOM 1512 N N . THR B 1 44 ? -7.406 21.453 10.07 1 93.88 44 THR B N 1
ATOM 1513 C CA . THR B 1 44 ? -7.605 22.438 9.008 1 93.88 44 THR B CA 1
ATOM 1514 C C . THR B 1 44 ? -6.285 23.094 8.617 1 93.88 44 THR B C 1
ATOM 1516 O O . THR B 1 44 ? -5.359 23.172 9.43 1 93.88 44 THR B O 1
ATOM 1519 N N . LYS B 1 45 ? -6.305 23.578 7.367 1 95.12 45 LYS B N 1
ATOM 1520 C CA . LYS B 1 45 ? -5.129 24.312 6.902 1 95.12 45 LYS B CA 1
ATOM 1521 C C . LYS B 1 45 ? -4.895 25.562 7.75 1 95.12 45 LYS B C 1
ATOM 1523 O O . LYS B 1 45 ? -3.748 25.922 8.023 1 95.12 45 LYS B O 1
ATOM 1528 N N . ASP B 1 46 ? -5.965 26.141 8.18 1 95.94 46 ASP B N 1
ATOM 1529 C CA . ASP B 1 46 ? -5.875 27.344 9 1 95.94 46 ASP B CA 1
ATOM 1530 C C . ASP B 1 46 ? -5.168 27.062 10.32 1 95.94 46 ASP B C 1
ATOM 1532 O O . ASP B 1 46 ? -4.383 27.875 10.805 1 95.94 46 ASP B O 1
ATOM 1536 N N . ALA B 1 47 ? -5.465 25.953 10.852 1 95.62 47 ALA B N 1
ATOM 1537 C CA . ALA B 1 47 ? -4.809 25.594 12.102 1 95.62 47 ALA B CA 1
ATOM 1538 C C . ALA B 1 47 ? -3.301 25.469 11.914 1 95.62 47 ALA B C 1
ATOM 1540 O O . ALA B 1 47 ? -2.523 25.938 12.75 1 95.62 47 ALA B O 1
ATOM 1541 N N . TYR B 1 48 ? -2.896 24.875 10.828 1 97 48 TYR B N 1
ATOM 1542 C CA . TYR B 1 48 ? -1.475 24.766 10.523 1 97 48 TYR B CA 1
ATOM 1543 C C . TYR B 1 48 ? -0.848 26.141 10.32 1 97 48 TYR B C 1
ATOM 1545 O O . TYR B 1 48 ? 0.276 26.391 10.766 1 97 48 TYR B O 1
ATOM 1553 N N . ARG B 1 49 ? -1.531 27 9.688 1 97.25 49 ARG B N 1
ATOM 1554 C CA . ARG B 1 49 ? -1.031 28.344 9.445 1 97.25 49 ARG B CA 1
ATOM 1555 C C . ARG B 1 49 ? -0.827 29.094 10.758 1 97.25 49 ARG B C 1
ATOM 1557 O O . ARG B 1 49 ? 0.191 29.766 10.938 1 97.25 49 ARG B O 1
ATOM 1564 N N . LYS B 1 50 ? -1.781 29.016 11.594 1 97.56 50 LYS B N 1
ATOM 1565 C CA . LYS B 1 50 ? -1.69 29.688 12.891 1 97.56 50 LYS B CA 1
ATOM 1566 C C . LYS B 1 50 ? -0.483 29.188 13.68 1 97.56 50 LYS B C 1
ATOM 1568 O O . LYS B 1 50 ? 0.24 29.984 14.289 1 97.56 50 LYS B O 1
ATOM 1573 N N . ILE B 1 51 ? -0.331 27.906 13.609 1 98 51 ILE B N 1
ATOM 1574 C CA . ILE B 1 51 ? 0.791 27.297 14.32 1 98 51 ILE B CA 1
ATOM 1575 C C . ILE B 1 51 ? 2.105 27.766 13.703 1 98 51 ILE B C 1
ATOM 1577 O O . ILE B 1 51 ? 3.035 28.156 14.414 1 98 51 ILE B O 1
ATOM 1581 N N . ALA B 1 52 ? 2.164 27.703 12.445 1 98.31 52 ALA B N 1
ATOM 1582 C CA . ALA B 1 52 ? 3.371 28.125 11.742 1 98.31 52 ALA B CA 1
ATOM 1583 C C . ALA B 1 52 ? 3.689 29.594 12.031 1 98.31 52 ALA B C 1
ATOM 1585 O O . ALA B 1 52 ? 4.848 29.953 12.242 1 98.31 52 ALA B O 1
ATOM 1586 N N . GLU B 1 53 ? 2.725 30.438 12.016 1 98.19 53 GLU B N 1
ATOM 1587 C CA . GLU B 1 53 ? 2.889 31.844 12.32 1 98.19 53 GLU B CA 1
ATOM 1588 C C . GLU B 1 53 ? 3.408 32.062 13.734 1 98.19 53 GLU B C 1
ATOM 1590 O O . GLU B 1 53 ? 4.305 32.875 13.961 1 98.19 53 GLU B O 1
ATOM 1595 N N . TYR B 1 54 ? 2.842 31.266 14.586 1 98 54 TYR B N 1
ATOM 1596 C CA . TYR B 1 54 ? 3.252 31.375 15.984 1 98 54 TYR B CA 1
ATOM 1597 C C . TYR B 1 54 ? 4.727 31.031 16.156 1 98 54 TYR B C 1
ATOM 1599 O O . TYR B 1 54 ? 5.457 31.719 16.859 1 98 54 TYR B O 1
ATOM 1607 N N . PHE B 1 55 ? 5.133 29.984 15.484 1 98.25 55 PHE B N 1
ATOM 1608 C CA . PHE B 1 55 ? 6.508 29.531 15.617 1 98.25 55 PHE B CA 1
ATOM 1609 C C . PHE B 1 55 ? 7.418 30.234 14.625 1 98.25 55 PHE B C 1
ATOM 1611 O O . PHE B 1 55 ? 8.633 30 14.609 1 98.25 55 PHE B O 1
ATOM 1618 N N . LYS B 1 56 ? 6.855 31.062 13.82 1 97.94 56 LYS B N 1
ATOM 1619 C CA . LYS B 1 56 ? 7.594 31.812 12.805 1 97.94 56 LYS B CA 1
ATOM 1620 C C . LYS B 1 56 ? 8.359 30.875 11.875 1 97.94 56 LYS B C 1
ATOM 1622 O O . LYS B 1 56 ? 9.555 31.062 11.633 1 97.94 56 LYS B O 1
ATOM 1627 N N . VAL B 1 57 ? 7.727 29.906 11.406 1 97.88 57 VAL B N 1
ATOM 1628 C CA . VAL B 1 57 ? 8.281 28.969 10.438 1 97.88 57 VAL B CA 1
ATOM 1629 C C . VAL B 1 57 ? 7.398 28.922 9.188 1 97.88 57 VAL B C 1
ATOM 1631 O O . VAL B 1 57 ? 6.262 29.406 9.211 1 97.88 57 VAL B O 1
ATOM 1634 N N . ASP B 1 58 ? 8 28.391 8.148 1 97.38 58 ASP B N 1
ATOM 1635 C CA . ASP B 1 58 ? 7.223 28.172 6.93 1 97.38 58 ASP B CA 1
ATOM 1636 C C . ASP B 1 58 ? 6.125 27.141 7.152 1 97.38 58 ASP B C 1
ATOM 1638 O O . ASP B 1 58 ? 6.363 26.094 7.766 1 97.38 58 ASP B O 1
ATOM 1642 N N . VAL B 1 59 ? 4.965 27.469 6.699 1 97.25 59 VAL B N 1
ATOM 1643 C CA . VAL B 1 59 ? 3.842 26.562 6.898 1 97.25 59 VAL B CA 1
ATOM 1644 C C . VAL B 1 59 ? 4.152 25.203 6.266 1 97.25 59 VAL B C 1
ATOM 1646 O O . VAL B 1 59 ? 3.736 24.156 6.781 1 97.25 59 VAL B O 1
ATOM 1649 N N . ASN B 1 60 ? 4.887 25.156 5.219 1 95.88 60 ASN B N 1
ATOM 1650 C CA . ASN B 1 60 ? 5.211 23.922 4.512 1 95.88 60 ASN B CA 1
ATOM 1651 C C . ASN B 1 60 ? 6.164 23.047 5.32 1 95.88 60 ASN B C 1
ATOM 1653 O O . ASN B 1 60 ? 6.301 21.844 5.047 1 95.88 60 ASN B O 1
ATOM 1657 N N . TYR B 1 61 ? 6.801 23.75 6.172 1 96.25 61 TYR B N 1
ATOM 1658 C CA . TYR B 1 61 ? 7.629 23 7.109 1 96.25 61 TYR B CA 1
ATOM 1659 C C . TYR B 1 61 ? 6.777 22.047 7.945 1 96.25 61 TYR B C 1
ATOM 1661 O O . TYR B 1 61 ? 7.184 20.922 8.227 1 96.25 61 TYR B O 1
ATOM 1669 N N . LEU B 1 62 ? 5.598 22.469 8.391 1 96.31 62 LEU B N 1
ATOM 1670 C CA . LEU B 1 62 ? 4.684 21.703 9.227 1 96.31 62 LEU B CA 1
ATOM 1671 C C . LEU B 1 62 ? 3.703 20.906 8.367 1 96.31 62 LEU B C 1
ATOM 1673 O O . LEU B 1 62 ? 3.396 19.75 8.68 1 96.31 62 LEU B O 1
ATOM 1677 N N . LEU B 1 63 ? 3.26 21.594 7.309 1 95.06 63 LEU B N 1
ATOM 1678 C CA . LEU B 1 63 ? 2.242 21.031 6.426 1 95.06 63 LEU B CA 1
ATOM 1679 C C . LEU B 1 63 ? 2.879 20.391 5.195 1 95.06 63 LEU B C 1
ATOM 1681 O O . LEU B 1 63 ? 2.885 20.984 4.113 1 95.06 63 LEU B O 1
ATOM 1685 N N . THR B 1 64 ? 3.279 19.188 5.309 1 92.94 64 THR B N 1
ATOM 1686 C CA . THR B 1 64 ? 3.871 18.469 4.188 1 92.94 64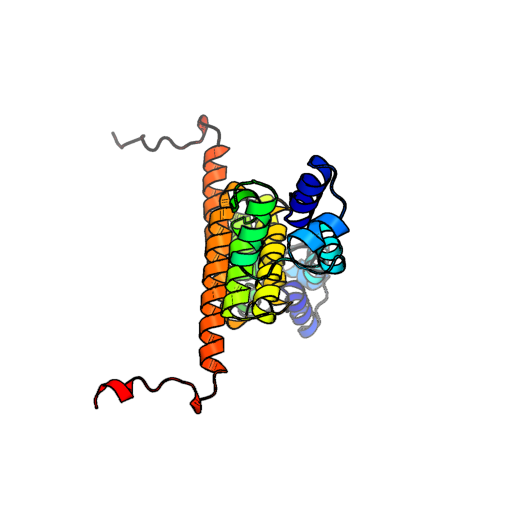 THR B CA 1
ATOM 1687 C C . THR B 1 64 ? 2.791 18 3.213 1 92.94 64 THR B C 1
ATOM 1689 O O . THR B 1 64 ? 1.599 18.156 3.482 1 92.94 64 THR B O 1
ATOM 1692 N N . GLU B 1 65 ? 3.215 17.391 2.135 1 91.81 65 GLU B N 1
ATOM 1693 C CA . GLU B 1 65 ? 2.268 16.859 1.155 1 91.81 65 GLU B CA 1
ATOM 1694 C C . GLU B 1 65 ? 1.344 15.828 1.784 1 91.81 65 GLU B C 1
ATOM 1696 O O . GLU B 1 65 ? 0.148 15.789 1.489 1 91.81 65 GLU B O 1
ATOM 1701 N N . ASP B 1 66 ? 1.897 14.961 2.602 1 92.38 66 ASP B N 1
ATOM 1702 C CA . ASP B 1 66 ? 1.104 13.961 3.309 1 92.38 66 ASP B CA 1
ATOM 1703 C C . ASP B 1 66 ? 0.08 14.617 4.227 1 92.38 66 ASP B C 1
ATOM 1705 O O . ASP B 1 66 ? -1.097 14.25 4.223 1 92.38 66 ASP B O 1
ATOM 1709 N N . GLU B 1 67 ? 0.579 15.648 4.953 1 93.5 67 GLU B N 1
ATOM 1710 C CA . GLU B 1 67 ? -0.316 16.359 5.859 1 93.5 67 GLU B CA 1
ATOM 1711 C C . GLU B 1 67 ? -1.424 17.078 5.094 1 93.5 67 GLU B C 1
ATOM 1713 O O . GLU B 1 67 ? -2.578 17.094 5.527 1 93.5 67 GLU B O 1
ATOM 1718 N N . GLU B 1 68 ? -0.997 17.688 4.059 1 95.31 68 GLU B N 1
ATOM 1719 C CA . GLU B 1 68 ? -1.976 18.406 3.242 1 95.31 68 GLU B CA 1
ATOM 1720 C C . GLU B 1 68 ? -3.059 17.453 2.73 1 95.31 68 GLU B C 1
ATOM 1722 O O . GLU B 1 68 ? -4.242 17.812 2.727 1 95.31 68 GLU B O 1
ATOM 1727 N N . PHE B 1 69 ? -2.682 16.297 2.309 1 96.19 69 PHE B N 1
ATOM 1728 C CA . PHE B 1 69 ? -3.611 15.273 1.857 1 96.19 69 PHE B CA 1
ATOM 1729 C C . PHE B 1 69 ? -4.598 14.914 2.963 1 96.19 69 PHE B C 1
ATOM 1731 O O . PHE B 1 69 ? -5.809 14.875 2.732 1 96.19 69 PHE B O 1
ATOM 1738 N N . VAL B 1 70 ? -4.113 14.742 4.121 1 95 70 VAL B N 1
ATOM 1739 C CA . VAL B 1 70 ? -4.934 14.344 5.262 1 95 70 VAL B CA 1
ATOM 1740 C C . VAL B 1 70 ? -5.883 15.484 5.637 1 95 70 VAL B C 1
ATOM 1742 O O . VAL B 1 70 ? -7.066 15.25 5.902 1 95 70 VAL B O 1
ATOM 1745 N N . VAL B 1 71 ? -5.371 16.672 5.617 1 95.88 71 VAL B N 1
ATOM 1746 C CA . VAL B 1 71 ? -6.172 17.844 5.965 1 95.88 71 VAL B CA 1
ATOM 1747 C C . VAL B 1 71 ? -7.281 18.031 4.934 1 95.88 71 VAL B C 1
ATOM 1749 O O . VAL B 1 71 ? -8.43 18.297 5.289 1 95.88 71 VAL B O 1
ATOM 1752 N N . GLN B 1 72 ? -6.945 17.922 3.703 1 96.25 72 GLN B N 1
ATOM 1753 C CA . GLN B 1 72 ? -7.957 18.031 2.656 1 96.25 72 GLN B CA 1
ATOM 1754 C C . GLN B 1 72 ? -9.039 16.969 2.818 1 96.25 72 GLN B C 1
ATOM 1756 O O . GLN B 1 72 ? -10.227 17.266 2.65 1 96.25 72 GLN B O 1
ATOM 1761 N N . ALA B 1 73 ? -8.594 15.797 3.129 1 95.06 73 ALA B N 1
ATOM 1762 C CA . ALA B 1 73 ? -9.547 14.711 3.355 1 95.06 73 ALA B CA 1
ATOM 1763 C C . ALA B 1 73 ? -10.477 15.031 4.527 1 95.06 73 ALA B C 1
ATOM 1765 O O . ALA B 1 73 ? -11.68 14.766 4.465 1 95.06 73 ALA B O 1
ATOM 1766 N N . SER B 1 74 ? -9.867 15.57 5.527 1 93.75 74 SER B N 1
ATOM 1767 C CA . SER B 1 74 ? -10.641 15.961 6.699 1 93.75 74 SER B CA 1
ATOM 1768 C C . SER B 1 74 ? -11.664 17.031 6.348 1 93.75 74 SER B C 1
ATOM 1770 O O . SER B 1 74 ? -12.836 16.938 6.723 1 93.75 74 SER B O 1
ATOM 1772 N N . GLU B 1 75 ? -11.25 18 5.668 1 93.56 75 GLU B N 1
ATOM 1773 C CA . GLU B 1 75 ? -12.109 19.125 5.309 1 93.56 75 GLU B CA 1
ATOM 1774 C C . GLU B 1 75 ? -13.25 18.688 4.398 1 93.56 75 GLU B C 1
ATOM 1776 O O . GLU B 1 75 ? -14.367 19.172 4.516 1 93.56 75 GLU B O 1
ATOM 1781 N N . GLN B 1 76 ? -12.992 17.734 3.584 1 93.44 76 GLN B N 1
ATOM 1782 C CA . GLN B 1 76 ? -13.969 17.344 2.572 1 93.44 76 GLN B CA 1
ATOM 1783 C C . GLN B 1 76 ? -14.867 16.219 3.078 1 93.44 76 GLN B C 1
ATOM 1785 O O . GLN B 1 76 ? -16.062 16.188 2.775 1 93.44 76 GLN B O 1
ATOM 1790 N N . TYR B 1 77 ? -14.266 15.336 3.887 1 92.06 77 TYR B N 1
ATOM 1791 C CA . TYR B 1 77 ? -15.023 14.125 4.176 1 92.06 77 TYR B CA 1
ATOM 1792 C C . TYR B 1 77 ? -15.062 13.852 5.676 1 92.06 77 TYR B C 1
ATOM 1794 O O . TYR B 1 77 ? -15.422 12.75 6.105 1 92.06 77 TYR B O 1
ATOM 1802 N N . GLY B 1 78 ? -14.594 14.727 6.473 1 90.44 78 GLY B N 1
ATOM 1803 C CA . GLY B 1 78 ? -14.727 14.641 7.918 1 90.44 78 GLY B CA 1
ATOM 1804 C C . GLY B 1 78 ? -13.734 13.68 8.547 1 90.44 78 GLY B C 1
ATOM 1805 O O . GLY B 1 78 ? -12.703 13.359 7.949 1 90.44 78 GLY B O 1
ATOM 1806 N N . SER B 1 79 ? -14.023 13.242 9.727 1 89.5 79 SER B N 1
ATOM 1807 C CA . SER B 1 79 ? -13.125 12.422 10.539 1 89.5 79 SER B CA 1
ATOM 1808 C C . SER B 1 79 ? -12.844 11.078 9.875 1 89.5 79 SER B C 1
ATOM 1810 O O . SER B 1 79 ? -11.727 10.562 9.945 1 89.5 79 SER B O 1
ATOM 1812 N N . ARG B 1 80 ? -13.867 10.531 9.242 1 88.81 80 ARG B N 1
ATOM 1813 C CA . ARG B 1 80 ? -13.688 9.242 8.578 1 88.81 80 ARG B CA 1
ATOM 1814 C C . ARG B 1 80 ? -12.742 9.375 7.383 1 88.81 80 ARG B C 1
ATOM 1816 O O . ARG B 1 80 ? -11.883 8.516 7.176 1 88.81 80 ARG B O 1
ATOM 1823 N N . GLY B 1 81 ? -12.992 10.461 6.641 1 91.19 81 GLY B N 1
ATOM 1824 C CA . GLY B 1 81 ? -12.094 10.711 5.523 1 91.19 81 GLY B CA 1
ATOM 1825 C C . GLY B 1 81 ? -10.656 10.938 5.957 1 91.19 81 GLY B C 1
ATOM 1826 O O . GLY B 1 81 ? -9.727 10.445 5.309 1 91.19 81 GLY B O 1
ATOM 1827 N N . MET B 1 82 ? -10.516 11.609 7.004 1 92.62 82 MET B N 1
ATOM 1828 C CA . MET B 1 82 ? -9.188 11.867 7.559 1 92.62 82 MET B CA 1
ATOM 1829 C C . MET B 1 82 ? -8.508 10.57 7.973 1 92.62 82 MET B C 1
ATOM 1831 O O . MET B 1 82 ? -7.336 10.352 7.652 1 92.62 82 MET B O 1
ATOM 1835 N N . LYS B 1 83 ? -9.188 9.773 8.695 1 91.25 83 LYS B N 1
ATOM 1836 C CA . LYS B 1 83 ? -8.633 8.508 9.156 1 91.25 83 LYS B CA 1
ATOM 1837 C C . LYS B 1 83 ? -8.188 7.637 7.988 1 91.25 83 LYS B C 1
ATOM 1839 O O . LYS B 1 83 ? -7.094 7.07 8.008 1 91.25 83 LYS B O 1
ATOM 1844 N N . GLN B 1 84 ? -9.039 7.508 7.027 1 92.5 84 GLN B N 1
ATOM 1845 C CA . GLN B 1 84 ? -8.727 6.695 5.855 1 92.5 84 GLN B CA 1
ATOM 1846 C C . GLN B 1 84 ? -7.504 7.238 5.121 1 92.5 84 GLN B C 1
ATOM 1848 O O . GLN B 1 84 ? -6.684 6.465 4.617 1 92.5 84 GLN B O 1
ATOM 1853 N N . ALA B 1 85 ? -7.48 8.539 5.016 1 94.81 85 ALA B N 1
ATOM 1854 C CA . ALA B 1 85 ? -6.312 9.156 4.391 1 94.81 85 ALA B CA 1
ATOM 1855 C C . ALA B 1 85 ? -5.039 8.836 5.168 1 94.81 85 ALA B C 1
ATOM 1857 O O . ALA B 1 85 ? -4.008 8.508 4.574 1 94.81 85 ALA B O 1
ATOM 1858 N N . LYS B 1 86 ? -5.074 8.914 6.418 1 92.81 86 LYS B N 1
ATOM 1859 C CA . LYS B 1 86 ? -3.928 8.578 7.258 1 92.81 86 LYS B CA 1
ATOM 1860 C C . LYS B 1 86 ? -3.531 7.117 7.086 1 92.81 86 LYS B C 1
ATOM 1862 O O . LYS B 1 86 ? -2.346 6.797 6.988 1 92.81 86 LYS B O 1
ATOM 1867 N N . ASP B 1 87 ? -4.512 6.246 7.09 1 93.25 87 ASP B N 1
ATOM 1868 C CA . ASP B 1 87 ? -4.258 4.824 6.879 1 93.25 87 ASP B CA 1
ATOM 1869 C C . ASP B 1 87 ? -3.578 4.582 5.531 1 93.25 87 ASP B C 1
ATOM 1871 O O . ASP B 1 87 ? -2.693 3.73 5.422 1 93.25 87 ASP B O 1
ATOM 1875 N N . LEU B 1 88 ? -4.051 5.285 4.547 1 94.94 88 LEU B N 1
ATOM 1876 C CA . LEU B 1 88 ? -3.471 5.152 3.217 1 94.94 88 LEU B CA 1
ATOM 1877 C C . LEU B 1 88 ? -1.991 5.52 3.23 1 94.94 88 LEU B C 1
ATOM 1879 O O . LEU B 1 88 ? -1.162 4.793 2.678 1 94.94 88 LEU B O 1
ATOM 1883 N N . ILE B 1 89 ? -1.664 6.617 3.859 1 93.19 89 ILE B N 1
ATOM 1884 C CA . ILE B 1 89 ? -0.28 7.07 3.949 1 93.19 89 ILE B CA 1
ATOM 1885 C C . ILE B 1 89 ? 0.563 6.012 4.66 1 93.19 89 ILE B C 1
ATOM 1887 O O . ILE B 1 89 ? 1.666 5.688 4.215 1 93.19 89 ILE B O 1
ATOM 1891 N N . GLU B 1 90 ? 0.068 5.508 5.73 1 90.94 90 GLU B N 1
ATOM 1892 C CA . GLU B 1 90 ? 0.778 4.469 6.469 1 90.94 90 GLU B CA 1
ATOM 1893 C C . GLU B 1 90 ? 0.982 3.225 5.609 1 90.94 90 GLU B C 1
ATOM 1895 O O . GLU B 1 90 ? 2.062 2.631 5.613 1 90.94 90 GLU B O 1
ATOM 1900 N N . GLY B 1 91 ? -0.106 2.816 4.965 1 90.25 91 GLY B N 1
ATOM 1901 C CA . GLY B 1 91 ? -0.014 1.68 4.066 1 90.25 91 GLY B CA 1
ATOM 1902 C C . GLY B 1 91 ? 1.031 1.86 2.98 1 90.25 91 GLY B C 1
ATOM 1903 O O . GLY B 1 91 ? 1.791 0.937 2.682 1 90.25 91 GLY B O 1
ATOM 1904 N N . MET B 1 92 ? 1.057 3.002 2.4 1 91.81 92 MET B N 1
ATOM 1905 C CA . MET B 1 92 ? 2.043 3.318 1.372 1 91.81 92 MET B CA 1
ATOM 1906 C C . MET B 1 92 ? 3.461 3.203 1.923 1 91.81 92 MET B C 1
ATOM 1908 O O . MET B 1 92 ? 4.363 2.725 1.232 1 91.81 92 MET B O 1
ATOM 1912 N N . SER B 1 93 ? 3.697 3.684 3.119 1 90.38 93 SER B N 1
ATOM 1913 C CA . SER B 1 93 ? 5.012 3.6 3.742 1 90.38 93 SER B CA 1
ATOM 1914 C C . SER B 1 93 ? 5.496 2.154 3.822 1 90.38 93 SER B C 1
ATOM 1916 O O . SER B 1 93 ? 6.688 1.882 3.648 1 90.38 93 SER B O 1
ATOM 1918 N N . GLY B 1 94 ? 4.617 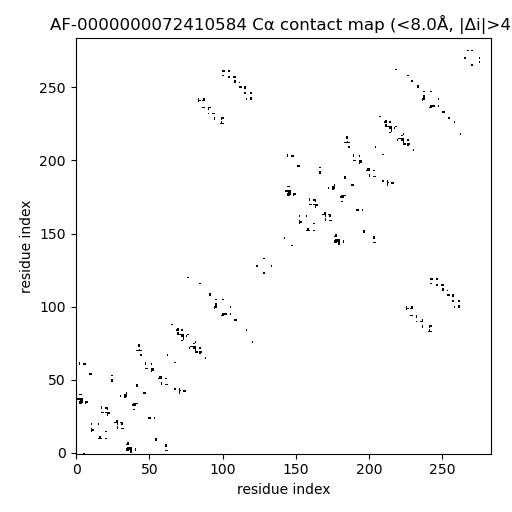1.265 4.062 1 88.69 94 GLY B N 1
ATOM 1919 C CA . GLY B 1 94 ? 4.957 -0.149 4.117 1 88.69 94 GLY B CA 1
ATOM 1920 C C . GLY B 1 94 ? 5.473 -0.689 2.795 1 88.69 94 GLY B C 1
ATOM 1921 O O . GLY B 1 94 ? 6.344 -1.56 2.773 1 88.69 94 GLY B O 1
ATOM 1922 N N . LEU B 1 95 ? 4.996 -0.193 1.7 1 90.38 95 LEU B N 1
ATOM 1923 C CA . LEU B 1 95 ? 5.395 -0.632 0.368 1 90.38 95 LEU B CA 1
ATOM 1924 C C . LEU B 1 95 ? 6.844 -0.245 0.081 1 90.38 95 LEU B C 1
ATOM 1926 O O . LEU B 1 95 ? 7.5 -0.859 -0.763 1 90.38 95 LEU B O 1
ATOM 1930 N N . PHE B 1 96 ? 7.387 0.724 0.802 1 90.69 96 PHE B N 1
ATOM 1931 C CA . PHE B 1 96 ? 8.742 1.215 0.565 1 90.69 96 PHE B CA 1
ATOM 1932 C C . PHE B 1 96 ? 9.703 0.678 1.618 1 90.69 96 PHE B C 1
ATOM 1934 O O . PHE B 1 96 ? 10.891 0.501 1.347 1 90.69 96 PHE B O 1
ATOM 1941 N N . ALA B 1 97 ? 9.344 0.481 2.822 1 85 97 ALA B N 1
ATOM 1942 C CA . ALA B 1 97 ? 10.188 0.042 3.932 1 85 97 ALA B CA 1
ATOM 1943 C C . ALA B 1 97 ? 10.852 -1.298 3.623 1 85 97 ALA B C 1
ATOM 1945 O O . ALA B 1 97 ? 12 -1.534 4.004 1 85 97 ALA B O 1
ATOM 1946 N N . GLY B 1 98 ? 10.383 -2.193 2.877 1 78.19 98 GLY B N 1
ATOM 1947 C CA . GLY B 1 98 ? 10.953 -3.504 2.604 1 78.19 98 GLY B CA 1
ATOM 1948 C C . GLY B 1 98 ? 11.734 -3.557 1.307 1 78.19 98 GLY B C 1
ATOM 1949 O O . GLY B 1 98 ? 12.273 -4.605 0.944 1 78.19 98 GLY B O 1
ATOM 1950 N N . GLY B 1 99 ? 11.867 -2.365 0.738 1 83.19 99 GLY B N 1
ATOM 1951 C CA . GLY B 1 99 ? 12.586 -2.324 -0.524 1 83.19 99 GLY B CA 1
ATOM 1952 C C . GLY B 1 99 ? 11.781 -2.879 -1.687 1 83.19 99 GLY B C 1
ATOM 1953 O O . GLY B 1 99 ? 12.352 -3.254 -2.715 1 83.19 99 GLY B O 1
ATOM 1954 N N . THR B 1 100 ? 10.531 -3.066 -1.5 1 84.19 100 THR B N 1
ATOM 1955 C CA . THR B 1 100 ? 9.648 -3.553 -2.555 1 84.19 100 THR B CA 1
ATOM 1956 C C . THR B 1 100 ? 9.617 -2.574 -3.727 1 84.19 100 THR B C 1
ATOM 1958 O O . THR B 1 100 ? 9.758 -2.979 -4.883 1 84.19 100 THR B O 1
ATOM 1961 N N . LEU B 1 101 ? 9.453 -1.357 -3.396 1 89.94 101 LEU B N 1
ATOM 1962 C CA . LEU B 1 101 ? 9.5 -0.268 -4.367 1 89.94 101 LEU B CA 1
ATOM 1963 C C . LEU B 1 101 ? 10.609 0.719 -4.02 1 89.94 101 LEU B C 1
ATOM 1965 O O . LEU B 1 101 ? 11 0.837 -2.857 1 89.94 101 LEU B O 1
ATOM 1969 N N . SER B 1 102 ? 11.062 1.343 -5.008 1 88.06 102 SER B N 1
ATOM 1970 C CA . SER B 1 102 ? 12.156 2.295 -4.82 1 88.06 102 SER B CA 1
ATOM 1971 C C . SER B 1 102 ? 11.633 3.627 -4.285 1 88.06 102 SER B C 1
ATOM 1973 O O . SER B 1 102 ? 10.539 4.059 -4.641 1 88.06 102 SER B O 1
ATOM 1975 N N . GLU B 1 103 ? 12.492 4.242 -3.52 1 87.69 103 GLU B N 1
ATOM 1976 C CA . GLU B 1 103 ? 12.156 5.57 -3.006 1 87.69 103 GLU B CA 1
ATOM 1977 C C . GLU B 1 103 ? 11.922 6.559 -4.145 1 87.69 103 GLU B C 1
ATOM 1979 O O . GLU B 1 103 ? 11.141 7.5 -4.008 1 87.69 103 GLU B O 1
ATOM 1984 N N . GLN B 1 104 ? 12.555 6.297 -5.199 1 90.12 104 GLN B N 1
ATOM 1985 C CA . GLN B 1 104 ? 12.398 7.168 -6.359 1 90.12 104 GLN B CA 1
ATOM 1986 C C . GLN B 1 104 ? 10.969 7.121 -6.895 1 90.12 104 GLN B C 1
ATOM 1988 O O . GLN B 1 104 ? 10.523 8.047 -7.578 1 90.12 104 GLN B O 1
ATOM 1993 N N . ASP B 1 105 ? 10.25 6.102 -6.547 1 94.12 105 ASP B N 1
ATOM 1994 C CA . ASP B 1 105 ? 8.914 5.906 -7.082 1 94.12 105 ASP B CA 1
ATOM 1995 C C . ASP B 1 105 ? 7.852 6.445 -6.121 1 94.12 105 ASP B C 1
ATOM 1997 O O . ASP B 1 105 ? 6.656 6.398 -6.418 1 94.12 105 ASP B O 1
ATOM 2001 N N . LYS B 1 106 ? 8.234 6.988 -5.098 1 94 106 LYS B N 1
ATOM 2002 C CA . LYS B 1 106 ? 7.328 7.391 -4.027 1 94 106 LYS B CA 1
ATOM 2003 C C . LYS B 1 106 ? 6.281 8.375 -4.535 1 94 106 LYS B C 1
ATOM 2005 O O . LYS B 1 106 ? 5.09 8.227 -4.25 1 94 106 LYS B O 1
ATOM 2010 N N . ASP B 1 107 ? 6.691 9.32 -5.281 1 94.31 107 ASP B N 1
ATOM 2011 C CA . ASP B 1 107 ? 5.766 10.352 -5.758 1 94.31 107 ASP B CA 1
ATOM 2012 C C . ASP B 1 107 ? 4.719 9.75 -6.695 1 94.31 107 ASP B C 1
ATOM 2014 O O . ASP B 1 107 ? 3.537 10.086 -6.609 1 94.31 107 ASP B O 1
ATOM 2018 N N . ALA B 1 108 ? 5.199 8.906 -7.531 1 94.69 108 ALA B N 1
ATOM 2019 C CA . ALA B 1 108 ? 4.281 8.266 -8.469 1 94.69 108 ALA B CA 1
ATOM 2020 C C . ALA B 1 108 ? 3.262 7.402 -7.738 1 94.69 108 ALA B C 1
ATOM 2022 O O . ALA B 1 108 ? 2.07 7.426 -8.062 1 94.69 108 ALA B O 1
ATOM 2023 N N . VAL B 1 109 ? 3.648 6.645 -6.793 1 95.75 109 VAL B N 1
ATOM 2024 C CA . VAL B 1 109 ? 2.764 5.789 -6.008 1 95.75 109 VAL B CA 1
ATOM 2025 C C . VAL B 1 109 ? 1.76 6.648 -5.242 1 95.75 109 VAL B C 1
ATOM 2027 O O . VAL B 1 109 ? 0.558 6.375 -5.262 1 95.75 109 VAL B O 1
ATOM 2030 N N . MET B 1 110 ? 2.273 7.637 -4.598 1 95.5 110 MET B N 1
ATOM 2031 C CA . MET B 1 110 ? 1.424 8.547 -3.828 1 95.5 110 MET B CA 1
ATOM 2032 C C . MET B 1 110 ? 0.346 9.164 -4.715 1 95.5 110 MET B C 1
ATOM 2034 O O . MET B 1 110 ? -0.833 9.156 -4.355 1 95.5 110 MET B O 1
ATOM 2038 N N . LYS B 1 111 ? 0.771 9.68 -5.793 1 96 111 LYS B N 1
ATOM 2039 C CA . LYS B 1 111 ? -0.18 10.328 -6.695 1 96 111 LYS B CA 1
ATOM 2040 C C . LYS B 1 111 ? -1.252 9.344 -7.156 1 96 111 LYS B C 1
ATOM 2042 O O . LYS B 1 111 ? -2.441 9.664 -7.148 1 96 111 LYS B O 1
ATOM 2047 N N . ALA B 1 112 ? -0.853 8.195 -7.555 1 96.25 112 ALA B N 1
ATOM 2048 C CA . ALA B 1 112 ? -1.791 7.184 -8.031 1 96.25 112 ALA B CA 1
ATOM 2049 C C . ALA B 1 112 ? -2.799 6.812 -6.949 1 96.25 112 ALA B C 1
ATOM 2051 O O . ALA B 1 112 ? -4.008 6.789 -7.199 1 96.25 112 ALA B O 1
ATOM 2052 N N . LEU B 1 113 ? -2.359 6.523 -5.797 1 96.38 113 LEU B N 1
ATOM 2053 C CA . LEU B 1 113 ? -3.229 6.062 -4.719 1 96.38 113 LEU B CA 1
ATOM 2054 C C . LEU B 1 113 ? -4.113 7.199 -4.211 1 96.38 113 LEU B C 1
ATOM 2056 O O . LEU B 1 113 ? -5.273 6.973 -3.855 1 96.38 113 LEU B O 1
ATOM 2060 N N . GLN B 1 114 ? -3.555 8.414 -4.145 1 96.38 114 GLN B N 1
ATOM 2061 C CA . GLN B 1 114 ? -4.395 9.547 -3.766 1 96.38 114 GLN B CA 1
ATOM 2062 C C . GLN B 1 114 ? -5.516 9.766 -4.777 1 96.38 114 GLN B C 1
ATOM 2064 O O . GLN B 1 114 ? -6.652 10.055 -4.398 1 96.38 114 GLN B O 1
ATOM 2069 N N . ASP B 1 115 ? -5.16 9.688 -6.055 1 96.44 115 ASP B N 1
ATOM 2070 C CA . ASP B 1 115 ? -6.18 9.812 -7.094 1 96.44 115 ASP B CA 1
ATOM 2071 C C . ASP B 1 115 ? -7.289 8.781 -6.902 1 96.44 115 ASP B C 1
ATOM 2073 O O . ASP B 1 115 ? -8.469 9.117 -6.996 1 96.44 115 ASP B O 1
ATOM 2077 N N . ILE B 1 116 ? -6.957 7.621 -6.625 1 95.62 116 ILE B N 1
ATOM 2078 C CA . ILE B 1 116 ? -7.934 6.555 -6.445 1 95.62 116 ILE B CA 1
ATOM 2079 C C . ILE B 1 116 ? -8.758 6.82 -5.188 1 95.62 116 ILE B C 1
ATOM 2081 O O . ILE B 1 116 ? -9.977 6.629 -5.188 1 95.62 116 ILE B O 1
ATOM 2085 N N . TYR B 1 117 ? -8.117 7.312 -4.133 1 95.31 117 TYR B N 1
ATOM 2086 C CA . TYR B 1 117 ? -8.812 7.688 -2.908 1 95.31 117 TYR B CA 1
ATOM 2087 C C . TYR B 1 117 ? -9.898 8.719 -3.193 1 95.31 117 TYR B C 1
ATOM 2089 O O . TYR B 1 117 ? -11.055 8.539 -2.803 1 95.31 117 TYR B O 1
ATOM 2097 N N . TRP B 1 118 ? -9.531 9.75 -3.844 1 95 118 TRP B N 1
ATOM 2098 C CA . TRP B 1 118 ? -10.461 10.844 -4.109 1 95 118 TRP B CA 1
ATOM 2099 C C . TRP B 1 118 ? -11.617 10.375 -4.988 1 95 118 TRP B C 1
ATOM 2101 O O . TRP B 1 118 ? -12.773 10.734 -4.754 1 95 118 TRP B O 1
ATOM 2111 N N . GLU B 1 119 ? -11.297 9.594 -5.973 1 93.12 119 GLU B N 1
ATOM 2112 C CA . GLU B 1 119 ? -12.328 9.039 -6.844 1 93.12 119 GLU B CA 1
ATOM 2113 C C . GLU B 1 119 ? -13.297 8.148 -6.062 1 93.12 119 GLU B C 1
ATOM 2115 O O . GLU B 1 119 ? -14.508 8.203 -6.281 1 93.12 119 GLU B O 1
ATOM 2120 N N . SER B 1 120 ? -12.781 7.344 -5.219 1 91.31 120 SER B N 1
ATOM 2121 C CA . SER B 1 120 ? -13.594 6.445 -4.398 1 91.31 120 SER B CA 1
ATOM 2122 C C . SER B 1 120 ? -14.531 7.227 -3.488 1 91.31 120 SER B C 1
ATOM 2124 O O . SER B 1 120 ? -15.711 6.883 -3.359 1 91.31 120 SER B O 1
ATOM 2126 N N . LYS B 1 121 ? -14.016 8.312 -2.896 1 90.31 121 LYS B N 1
ATOM 2127 C CA . LYS B 1 121 ? -14.82 9.148 -2.012 1 90.31 121 LYS B CA 1
ATOM 2128 C C . LYS B 1 121 ? -15.953 9.828 -2.777 1 90.31 121 LYS B C 1
ATOM 2130 O O . LYS B 1 121 ? -17.078 9.922 -2.285 1 90.31 121 LYS B O 1
ATOM 2135 N N . ALA B 1 122 ? -15.609 10.297 -3.908 1 87.62 122 ALA B N 1
ATOM 2136 C CA . ALA B 1 122 ? -16.609 10.969 -4.734 1 87.62 122 ALA B CA 1
ATOM 2137 C C . ALA B 1 122 ? -17.734 10.023 -5.109 1 87.62 122 ALA B C 1
ATOM 2139 O O . ALA B 1 122 ? -18.906 10.414 -5.105 1 87.62 122 ALA B O 1
ATOM 2140 N N . ARG B 1 123 ? -17.406 8.812 -5.352 1 86.06 123 ARG B N 1
ATOM 2141 C CA . ARG B 1 123 ? -18.406 7.809 -5.715 1 86.06 123 ARG B CA 1
ATOM 2142 C C . ARG B 1 123 ? -19.297 7.469 -4.523 1 86.06 123 ARG B C 1
ATOM 2144 O O . ARG B 1 123 ? -20.5 7.262 -4.684 1 86.06 123 ARG B O 1
ATOM 2151 N N . ASN B 1 124 ? -18.719 7.367 -3.414 1 79.56 124 ASN B N 1
ATOM 2152 C CA . ASN B 1 124 ? -19.453 7.023 -2.203 1 79.56 124 ASN B CA 1
ATOM 2153 C C . ASN B 1 124 ? -20.422 8.141 -1.8 1 79.56 124 ASN B C 1
ATOM 2155 O O . ASN B 1 124 ? -21.516 7.875 -1.314 1 79.56 124 ASN B O 1
ATOM 2159 N N . VAL B 1 125 ? -19.938 9.344 -1.864 1 68.94 125 VAL B N 1
ATOM 2160 C CA . VAL B 1 125 ? -20.781 10.492 -1.59 1 68.94 125 VAL B CA 1
ATOM 2161 C C . VAL B 1 125 ? -22 10.469 -2.527 1 68.94 125 VAL B C 1
ATOM 2163 O O . VAL B 1 125 ? -23.125 10.703 -2.096 1 68.94 125 VAL B O 1
ATOM 2166 N N . GLU B 1 126 ? -21.703 10.07 -3.719 1 66.12 126 GLU B N 1
ATOM 2167 C CA . GLU B 1 126 ? -22.797 9.984 -4.688 1 66.12 126 GLU B CA 1
ATOM 2168 C C . GLU B 1 126 ? -23.75 8.836 -4.344 1 66.12 126 GLU B C 1
ATOM 2170 O O . GLU B 1 126 ? -24.969 8.961 -4.508 1 66.12 126 GLU B O 1
ATOM 2175 N N . LYS B 1 127 ? -23.141 7.836 -3.756 1 62.66 127 LYS B N 1
ATOM 2176 C CA . LYS B 1 127 ? -23.938 6.656 -3.455 1 62.66 127 LYS B CA 1
ATOM 2177 C C . LYS B 1 127 ? -24.75 6.852 -2.174 1 62.66 127 LYS B C 1
ATOM 2179 O O . LYS B 1 127 ? -25.906 6.445 -2.098 1 62.66 127 LYS B O 1
ATOM 2184 N N . TYR B 1 128 ? -24.203 7.441 -1.203 1 61.94 128 TYR B N 1
ATOM 2185 C CA . TYR B 1 128 ? -24.859 7.496 0.099 1 61.94 128 TYR B CA 1
ATOM 2186 C C . TYR B 1 128 ? -25.453 8.875 0.35 1 61.94 128 TYR B C 1
ATOM 2188 O O . TYR B 1 128 ? -26.062 9.109 1.393 1 61.94 128 TYR B O 1
ATOM 2196 N N . THR B 1 129 ? -25.203 9.836 -0.541 1 55.72 129 THR B N 1
ATOM 2197 C CA . THR B 1 129 ? -25.938 11.086 -0.385 1 55.72 129 THR B CA 1
ATOM 2198 C C . THR B 1 129 ? -27.422 10.883 -0.667 1 55.72 129 THR B C 1
ATOM 2200 O O . THR B 1 129 ? -27.797 10.414 -1.747 1 55.72 129 THR B O 1
ATOM 2203 N N . PRO B 1 130 ? -28.297 10.891 0.248 1 51 130 PRO B N 1
ATOM 2204 C CA . PRO B 1 130 ? -29.75 10.781 0.051 1 51 130 PRO B CA 1
ATOM 2205 C C . PRO B 1 130 ? -30.25 11.633 -1.113 1 51 130 PRO B C 1
ATOM 2207 O O . PRO B 1 130 ? -29.688 12.695 -1.388 1 51 130 PRO B O 1
ATOM 2210 N N . LYS B 1 131 ? -31.125 10.945 -2.025 1 47.84 131 LYS B N 1
ATOM 2211 C CA . LYS B 1 131 ? -31.797 11.555 -3.176 1 47.84 131 LYS B CA 1
ATOM 2212 C C . LYS B 1 131 ? -32.156 13.008 -2.895 1 47.84 131 LYS B C 1
ATOM 2214 O O . LYS B 1 131 ? -32.094 13.852 -3.791 1 47.84 131 LYS B O 1
ATOM 2219 N N . LYS B 1 132 ? -32.656 13.25 -1.727 1 48.78 132 LYS B N 1
ATOM 2220 C CA . LYS B 1 132 ? -33.188 14.562 -1.4 1 48.78 132 LYS B CA 1
ATOM 2221 C C . LYS B 1 132 ? -32.094 15.633 -1.452 1 48.78 132 LYS B C 1
ATOM 2223 O O . LYS B 1 132 ? -32.375 16.812 -1.691 1 48.78 132 LYS B O 1
ATOM 2228 N N . TYR B 1 133 ? -30.797 15.391 -1.264 1 47.97 133 TYR B N 1
ATOM 2229 C CA . TYR B 1 133 ? -29.766 16.422 -1.259 1 47.97 133 TYR B CA 1
ATOM 2230 C C . TYR B 1 133 ? -28.953 16.375 -2.547 1 47.97 133 TYR B C 1
ATOM 2232 O O . TYR B 1 133 ? -27.938 17.062 -2.672 1 47.97 133 TYR B O 1
ATOM 2240 N N . LYS B 1 134 ? -29.188 15.398 -3.361 1 47.25 134 LYS B N 1
ATOM 2241 C CA . LYS B 1 134 ? -28.625 15.422 -4.711 1 47.25 134 LYS B CA 1
ATOM 2242 C C . LYS B 1 134 ? -29.172 16.609 -5.504 1 47.25 134 LYS B C 1
ATOM 2244 O O . LYS B 1 134 ? -30.375 16.797 -5.617 1 47.25 134 LYS B O 1
ATOM 2249 N N . LYS B 1 135 ? -28.453 17.719 -5.449 1 40.88 135 LYS B N 1
ATOM 2250 C CA . LYS B 1 135 ? -28.828 18.938 -6.145 1 40.88 135 LYS B CA 1
ATOM 2251 C C . LYS B 1 135 ? -29.359 18.641 -7.543 1 40.88 135 LYS B C 1
ATOM 2253 O O . LYS B 1 135 ? -28.688 17.984 -8.344 1 40.88 135 LYS B O 1
ATOM 2258 N N . THR B 1 136 ? -30.609 18.547 -7.789 1 41.91 136 THR B N 1
ATOM 2259 C CA . THR B 1 136 ? -31.266 18.641 -9.086 1 41.91 136 THR B CA 1
ATOM 2260 C C . THR B 1 136 ? -30.75 19.844 -9.867 1 41.91 136 THR B C 1
ATOM 2262 O O . THR B 1 136 ? -30.797 20.969 -9.375 1 41.91 136 THR B O 1
ATOM 2265 N N . GLY B 1 137 ? -29.703 19.688 -10.625 1 38.31 137 GLY B N 1
ATOM 2266 C CA . GLY B 1 137 ? -29.281 20.688 -11.594 1 38.31 137 GLY B CA 1
ATOM 2267 C C . GLY B 1 137 ? -30.453 21.438 -12.219 1 38.31 137 GLY B C 1
ATOM 2268 O O . GLY B 1 137 ? -30.25 22.266 -13.102 1 38.31 137 GLY B O 1
ATOM 2269 N N . THR B 1 138 ? -31.594 20.906 -12.234 1 37 138 THR B N 1
ATOM 2270 C CA . THR B 1 138 ? -32.531 21.562 -13.148 1 37 138 THR B CA 1
ATOM 2271 C C . THR B 1 138 ? -32.938 22.922 -12.617 1 37 138 THR B C 1
ATOM 2273 O O . THR B 1 138 ? -33.75 23.625 -13.242 1 37 138 THR B O 1
ATOM 2276 N N . ASP B 1 139 ? -32.781 23.281 -11.344 1 36.66 139 ASP B N 1
ATOM 2277 C CA . ASP B 1 139 ? -33.562 24.484 -11.055 1 36.66 139 ASP B CA 1
ATOM 2278 C C . ASP B 1 139 ? -32.875 25.719 -11.633 1 36.66 139 ASP B C 1
ATOM 2280 O O . ASP B 1 139 ? -33.188 26.844 -11.234 1 36.66 139 ASP B O 1
ATOM 2284 N N . ALA B 1 140 ? -31.922 25.672 -12.555 1 33.59 140 ALA B N 1
ATOM 2285 C CA . ALA B 1 140 ? -31.453 26.938 -13.141 1 33.59 140 ALA B CA 1
ATOM 2286 C C . ALA B 1 140 ? -3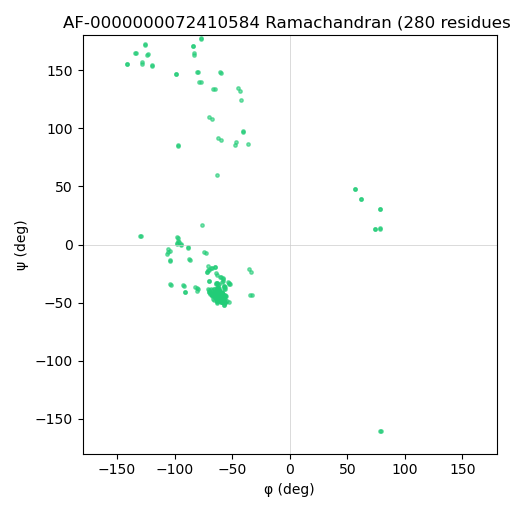2.594 27.641 -13.875 1 33.59 140 ALA B C 1
ATOM 2288 O O . ALA B 1 140 ? -32.469 28.828 -14.227 1 33.59 140 ALA B O 1
ATOM 2289 N N . GLU B 1 141 ? -33.469 26.875 -14.547 1 30.19 141 GLU B N 1
ATOM 2290 C CA . GLU B 1 141 ? -34.188 27.625 -15.578 1 30.19 141 GLU B CA 1
ATOM 2291 C C . GLU B 1 141 ? -35.25 28.531 -14.961 1 30.19 141 GLU B C 1
ATOM 2293 O O . GLU B 1 141 ? -35.781 2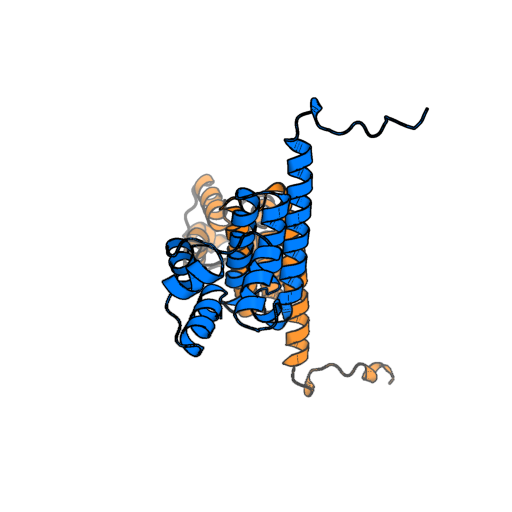9.422 -15.633 1 30.19 141 GLU B O 1
ATOM 2298 N N . GLU B 1 142 ? -35.625 28.609 -13.719 1 26.33 142 GLU B N 1
ATOM 2299 C CA . GLU B 1 142 ? -36.531 29.734 -13.75 1 26.33 142 GLU B CA 1
ATOM 2300 C C . GLU B 1 142 ? -35.781 31.062 -13.609 1 26.33 142 GLU B C 1
ATOM 2302 O O . GLU B 1 142 ? -34.781 31.141 -12.914 1 26.33 142 GLU B O 1
#

InterPro domains:
  IPR001387 Cro/C1-type, helix-turn-helix domain [PF12844] (4-64)
  IPR001387 Cro/C1-type, helix-turn-helix domain [PS50943] (7-62)
  IPR001387 Cro/C1-type, helix-turn-helix domain [SM00530] (6-62)
  IPR001387 Cro/C1-type, helix-turn-helix domain [cd00093] (4-62)
  IPR010982 Lambda repressor-like, DNA-binding domain superfamily [G3DSA:1.10.260.40] (1-76)
  IPR010982 Lambda repressor-like, DNA-binding domain superfamily [SSF47413] (1-68)

Foldseek 3Di:
DALLCVLVVLCVVVPHDLVRLCVQLVHDSVVNVCSNVVNDDDQALVSLVSSCVVSVHDSCVNCPPLNVLLNVLCVVPNPVSNVVSVVVVVVLVVCPVVVVDDPVCSVVVVVVVSVVSVVVVVVVCVVPVDPVPPPPVPPPDD/DALLCVLVVLCVVVPHDLVRLCVQLVHDSVVNVCSNVVNDDDQALVSLVSSCVVSVHDSCVNCPPLNVLLNVLCVVPNPVSNVVSVVVVVVLVVCPVVVVDDPVCSVVVVVVVSVVSVVVVVVVCVVPVPPVPPPPVPPPPD

Nearest PDB structures (foldseek):
  7t5u-assembly1_A  TM=8.861E-01  e=8.887E-03  Escherichia coli
  3zkc-assembly1_B  TM=8.939E-01  e=2.241E-02  Bacillus subtilis subsp. subtilis str. 168
  3qq6-assembly1_A  TM=8.553E-01  e=4.152E-02  Bacillus subtilis
  3zkc-assembly1_A  TM=8.814E-01  e=4.844E-02  Bacillus subtilis subsp. subtilis str. 168
  1b0n-assembly1_A  TM=5.604E-01  e=2.726E-03  Bacillus subtilis

Radius of gyration: 26.16 Å; Cα contacts (8 Å, |Δi|>4): 257; chains: 2; bounding box: 66×72×72 Å

Solvent-accessible surface area (backbone atoms only — not comparable to full-atom values): 15794 Å² total; per-residue (Å²): 134,52,58,19,52,51,51,42,48,54,38,52,73,68,71,49,51,59,58,59,51,16,60,73,73,72,48,56,47,67,54,48,54,29,25,48,68,62,74,45,71,76,58,42,70,65,53,46,42,54,50,18,61,72,71,69,49,60,44,60,76,62,48,35,72,69,48,47,51,25,25,51,27,23,70,72,52,35,72,65,33,21,51,31,42,50,49,44,54,54,42,54,49,56,40,41,75,77,61,47,40,58,77,86,44,46,64,60,51,50,52,54,52,49,54,50,50,54,54,52,51,56,50,45,50,63,68,69,48,55,75,87,70,54,76,70,77,68,81,62,86,123,133,51,57,19,52,49,51,43,49,55,38,52,75,68,70,49,52,60,57,59,52,16,62,74,71,71,48,56,44,66,54,49,55,29,26,47,70,61,76,44,71,76,57,43,69,64,53,46,43,54,50,18,59,70,69,68,47,60,44,61,76,62,48,36,74,69,48,46,50,28,24,51,28,23,69,74,51,35,70,66,33,21,51,30,42,49,48,45,55,53,42,53,50,57,42,41,75,76,62,47,39,58,79,87,45,46,64,61,52,48,52,54,53,49,52,51,50,55,53,52,51,54,50,46,50,63,66,67,48,55,76,87,71,53,75,68,78,67,72,68,75,114

Organism: NCBI:txid2714355

pLDDT: mean 88.09, std 16.94, range [24.17, 98.5]